Protein AF-A0A251VCL7-F1 (afdb_monomer_lite)

Secondary structure (DSSP, 8-state):
---EEEEEETT-SS-TTEEEEEEEESSGGGPPP-SSS--BTTB-EEEEEEEEEGGGTTTTTEETTEE----------HHHHHHHS-HHHHHHHTEEEHHHHHHHHHIIIIIIT----HHHHHHHHHHHHHTTSSS--SEEEETTEEEESS-HHHHHHHHHHS-------S-S---HHHHHHHHHHHHHHHHHHHHHHHHHHHHHHHHHHHHHHHHHHHHHHHHT--

pLDDT: mean 74.8, std 15.48, range [33.12, 95.81]

Organism: Helianthus annuus (NCBI:txid4232)

InterPro domains:
  IPR002083 MATH/TRAF domain [PF00917] (37-75)
  IPR002083 MATH/TRAF domain [PS50144] (1-73)
  IPR002083 MATH/TRAF domain [cd00121] (5-74)
  IPR008974 TRAF-like [G3DSA:2.60.210.10] (26-77)
  IPR055327 TNF receptor-associated factor homolog 1a/b [PTHR47477] (77-225)

Sequence (226 aa):
MAFRYLLIFPKGCDVSDHLSIFLCVDNHEKLPRDTLHRFWKKEHDWGWKKYMELSRLSDGYADYDTLVIKAQVQVISFCRFWSGIDQKSRDNMSREKSDSILPKVVKHFFIEKEVTSTLMMESLCMGLTALKEPSMPIVRMEEGSFVLVDDLLLLLEREAIEPLTPKDGYSGEFSIENVEKCLTKLGRRTIEIYVLAHILSKTEVAYQETVPYALNLQEEVIQEQD

Radius of gyration: 25.96 Å; chains: 1; bounding box: 62×38×74 Å

Foldseek 3Di:
DKDKDKDWDLLFDPHRFAIWIKIFTPPQPPFDADVHPGRHPVDRIDTDRHPDGNVCCVVPQDDPPDHDDDDDDDDQDLVCVLVVDDPVVQQVLQKDALVVQVVVLCCVQCPVVVDPDPLLVLLLVLLLVVLCDPPDAQWHQDPRMIGGPDGLVVSVVVPVVDDPDPPCDPPDDDDPVVSSVVSNVVNNVSSSVRSNVVSVVSSVVVSVVVSVVVVVVVVVVVVVVD

Structure (mmCIF, N/CA/C/O backbone):
data_AF-A0A251VCL7-F1
#
_entry.id   AF-A0A251VCL7-F1
#
loop_
_atom_site.group_PDB
_atom_site.id
_atom_site.type_symbol
_atom_site.label_atom_id
_atom_site.label_alt_id
_atom_site.label_comp_id
_atom_site.label_asym_id
_atom_site.label_entity_id
_atom_site.label_seq_id
_atom_site.pdbx_PDB_ins_code
_atom_site.Cartn_x
_atom_site.Cartn_y
_atom_site.Cartn_z
_atom_site.occupancy
_atom_site.B_iso_or_equiv
_atom_site.auth_seq_id
_atom_site.auth_comp_id
_atom_site.auth_asym_id
_atom_site.auth_atom_id
_atom_site.pdbx_PDB_model_num
ATOM 1 N N . MET A 1 1 ? -18.929 -1.735 2.094 1.00 33.12 1 MET A N 1
ATOM 2 C CA . MET A 1 1 ? -19.461 -1.492 3.454 1.00 33.12 1 MET A CA 1
ATOM 3 C C . MET A 1 1 ? -19.226 -2.752 4.269 1.00 33.12 1 MET A C 1
ATOM 5 O O . MET A 1 1 ? -19.711 -3.793 3.858 1.00 33.12 1 MET A O 1
ATOM 9 N N . ALA A 1 2 ? -18.443 -2.691 5.346 1.00 43.75 2 ALA A N 1
ATOM 10 C CA . ALA A 1 2 ? -18.330 -3.806 6.287 1.00 43.75 2 ALA A CA 1
ATOM 11 C C . ALA A 1 2 ? -19.337 -3.562 7.416 1.00 43.75 2 ALA A C 1
ATOM 13 O O . ALA A 1 2 ? -19.247 -2.540 8.101 1.00 43.75 2 ALA A O 1
ATOM 14 N N . PHE A 1 3 ? -20.317 -4.450 7.556 1.00 45.41 3 PHE A N 1
ATOM 15 C CA . PHE A 1 3 ? -21.214 -4.469 8.706 1.00 45.41 3 PHE A CA 1
ATOM 16 C C . PHE A 1 3 ? -20.407 -4.868 9.954 1.00 45.41 3 PHE A C 1
ATOM 18 O O . PHE A 1 3 ? -19.516 -5.714 9.876 1.00 45.41 3 PHE A O 1
ATOM 25 N N . ARG A 1 4 ? -20.673 -4.204 11.084 1.00 66.44 4 ARG A N 1
ATOM 26 C CA . ARG A 1 4 ? -19.968 -4.384 12.364 1.00 66.44 4 ARG A CA 1
ATOM 27 C C . ARG A 1 4 ? -21.019 -4.650 13.426 1.00 66.44 4 ARG A C 1
ATOM 29 O O . ARG A 1 4 ? -21.818 -3.761 13.707 1.00 66.44 4 ARG A O 1
ATOM 36 N N . TYR A 1 5 ? -21.067 -5.860 13.958 1.00 67.00 5 TYR A N 1
ATOM 37 C CA . TYR A 1 5 ? -22.004 -6.214 15.020 1.00 67.00 5 TYR A CA 1
ATOM 38 C C . TYR A 1 5 ? -21.257 -6.340 16.347 1.00 67.00 5 TYR A C 1
ATOM 40 O O . TYR A 1 5 ? -20.064 -6.653 16.391 1.00 67.00 5 TYR A O 1
ATOM 48 N N . LEU A 1 6 ? -21.973 -6.057 17.431 1.00 71.25 6 LEU A N 1
ATOM 49 C CA . LEU A 1 6 ? -21.487 -6.212 18.794 1.00 71.25 6 LEU A CA 1
ATOM 50 C C . LEU A 1 6 ? -21.979 -7.562 19.324 1.00 71.25 6 LEU A C 1
ATOM 52 O O . LEU A 1 6 ? -23.176 -7.842 19.275 1.00 71.25 6 LEU A O 1
ATOM 56 N N . LEU A 1 7 ? -21.072 -8.390 19.832 1.00 78.62 7 LEU A N 1
ATOM 57 C CA . LEU A 1 7 ? -21.420 -9.576 20.604 1.00 78.62 7 LEU A CA 1
ATOM 58 C C . LEU A 1 7 ? -21.415 -9.219 22.085 1.00 78.62 7 LEU A C 1
ATOM 60 O O . LEU A 1 7 ? -20.445 -8.659 22.594 1.00 78.62 7 LEU A O 1
ATOM 64 N N . ILE A 1 8 ? -22.498 -9.568 22.773 1.00 80.19 8 ILE A N 1
ATOM 65 C CA . ILE A 1 8 ? -22.655 -9.362 24.209 1.00 80.19 8 ILE A CA 1
ATOM 66 C C . ILE A 1 8 ? -22.918 -10.723 24.848 1.00 80.19 8 ILE A C 1
ATOM 68 O O . ILE A 1 8 ? -23.838 -11.433 24.443 1.00 80.19 8 ILE A O 1
ATOM 72 N N . PHE A 1 9 ? -22.132 -11.064 25.868 1.00 81.50 9 PHE A N 1
ATOM 73 C CA . PHE A 1 9 ? -22.296 -12.269 26.677 1.00 81.50 9 PHE A CA 1
ATOM 74 C C . PHE A 1 9 ? -22.676 -11.860 28.106 1.00 81.50 9 PHE A C 1
ATOM 76 O O . PHE A 1 9 ? -21.798 -11.491 28.891 1.00 81.50 9 PHE A O 1
ATOM 83 N N . PRO A 1 10 ? -23.972 -11.922 28.473 1.00 76.44 10 PRO A N 1
ATOM 84 C CA . PRO A 1 10 ? -24.476 -11.433 29.761 1.00 76.44 10 PRO A CA 1
ATOM 85 C C . PRO A 1 10 ? -23.986 -12.203 30.989 1.00 76.44 10 PRO A C 1
ATOM 87 O O . PRO A 1 10 ? -24.192 -11.754 32.105 1.00 76.44 10 PRO A O 1
ATOM 90 N N . LYS A 1 11 ? -23.388 -13.381 30.803 1.00 80.62 11 LYS A N 1
ATOM 91 C CA . LYS A 1 11 ? -22.756 -14.182 31.864 1.00 80.62 11 LYS A CA 1
ATOM 92 C C . LYS A 1 11 ? -21.309 -14.518 31.510 1.00 80.62 11 LYS A C 1
ATOM 94 O O . LYS A 1 11 ? -20.802 -15.552 31.913 1.00 80.62 11 LYS A O 1
ATOM 99 N N . GLY A 1 12 ? -20.696 -13.682 30.684 1.00 74.88 12 GLY A N 1
ATOM 100 C CA . GLY A 1 12 ? -19.301 -13.782 30.297 1.00 74.88 12 GLY A CA 1
ATOM 101 C C . GLY A 1 12 ? -18.969 -14.975 29.400 1.00 74.88 12 GLY A C 1
ATOM 102 O O . GLY A 1 12 ? -19.786 -15.868 29.185 1.00 74.88 12 GLY A O 1
ATOM 103 N N . CYS A 1 13 ? -17.756 -14.968 28.841 1.00 72.44 13 CYS A N 1
ATOM 104 C CA . CYS A 1 13 ? -17.222 -16.103 28.071 1.00 72.44 13 CYS A CA 1
ATOM 105 C C . CYS A 1 13 ? -16.435 -17.098 28.937 1.00 72.44 13 CYS A C 1
ATOM 107 O O . CYS A 1 13 ? -16.570 -18.302 28.749 1.00 72.44 13 CYS A O 1
ATOM 109 N N . ASP A 1 14 ? -15.637 -16.597 29.889 1.00 73.69 14 ASP A N 1
ATOM 110 C CA . ASP A 1 14 ? -14.743 -17.419 30.726 1.00 73.69 14 ASP A CA 1
ATOM 111 C C . ASP A 1 14 ? -15.118 -17.395 32.219 1.00 73.69 14 ASP A C 1
ATOM 113 O O . ASP A 1 14 ? -14.717 -18.276 32.977 1.00 73.69 14 ASP A O 1
ATOM 117 N N . VAL A 1 15 ? -15.856 -16.371 32.663 1.00 72.06 15 VAL A N 1
ATOM 118 C CA . VAL A 1 15 ? -16.221 -16.159 34.072 1.00 72.06 15 VAL A CA 1
ATOM 119 C C . VAL A 1 15 ? -17.685 -15.729 34.140 1.00 72.06 15 VAL A C 1
ATOM 121 O O . VAL A 1 15 ? -18.076 -14.794 33.445 1.00 72.06 15 VAL A O 1
ATOM 124 N N . SER A 1 16 ? -18.492 -16.431 34.943 1.00 80.00 16 SER A N 1
ATOM 125 C CA . SER A 1 16 ? -19.963 -16.344 34.905 1.00 80.00 16 SER A CA 1
ATOM 126 C C . SER A 1 16 ? -20.568 -15.064 35.492 1.00 80.00 16 SER A C 1
ATOM 128 O O . SER A 1 16 ? -21.773 -14.840 35.393 1.00 80.00 16 SER A O 1
ATOM 130 N N . ASP A 1 17 ? -19.748 -14.271 36.172 1.00 83.00 17 ASP A N 1
ATOM 131 C CA . ASP A 1 17 ? -20.105 -13.105 36.984 1.00 83.00 17 ASP A CA 1
ATOM 132 C C . ASP A 1 17 ? -19.812 -11.764 36.293 1.00 83.00 17 ASP A C 1
ATOM 134 O O . ASP A 1 17 ? -20.059 -10.703 36.869 1.00 83.00 17 ASP A O 1
ATOM 138 N N . HIS A 1 18 ? -19.316 -11.802 35.055 1.00 81.44 18 HIS A N 1
ATOM 139 C CA . HIS A 1 18 ? -19.003 -10.617 34.264 1.00 81.44 18 HIS A CA 1
ATOM 140 C C . HIS A 1 18 ? -19.845 -10.547 32.993 1.00 81.44 18 HIS A C 1
ATOM 142 O O . HIS A 1 18 ? -20.144 -11.554 32.361 1.00 81.44 18 HIS A O 1
ATOM 148 N N . LEU A 1 19 ? -20.158 -9.330 32.568 1.00 80.88 19 LEU A N 1
ATOM 149 C CA . LEU A 1 19 ? -20.561 -9.023 31.206 1.00 80.88 19 LEU A CA 1
ATOM 150 C C . LEU A 1 19 ? -19.306 -9.038 30.316 1.00 80.88 19 LEU A C 1
ATOM 152 O O . LEU A 1 19 ? -18.324 -8.355 30.626 1.00 80.88 19 LEU A O 1
ATOM 156 N N . SER A 1 20 ? -19.326 -9.789 29.212 1.00 79.88 20 SER A N 1
ATOM 157 C CA . SER A 1 20 ? -18.306 -9.671 28.157 1.00 79.88 20 SER A CA 1
ATOM 158 C C . SER A 1 20 ? -18.889 -8.997 26.921 1.00 79.88 20 SER A C 1
ATOM 160 O O . SER A 1 20 ? -20.034 -9.262 26.549 1.00 79.88 20 SER A O 1
ATOM 162 N N . ILE A 1 21 ? -18.091 -8.154 26.266 1.00 80.12 21 ILE A N 1
ATOM 163 C CA . ILE A 1 21 ? -18.488 -7.425 25.056 1.00 80.12 21 ILE A CA 1
ATOM 164 C C . ILE A 1 21 ? -17.362 -7.517 24.033 1.00 80.12 21 ILE A C 1
ATOM 166 O O . ILE A 1 21 ? -16.215 -7.214 24.365 1.00 80.12 21 ILE A O 1
ATOM 170 N N . PHE A 1 22 ? -17.699 -7.886 22.797 1.00 76.25 22 PHE A N 1
ATOM 171 C CA . PHE A 1 22 ? -16.763 -7.978 21.679 1.00 76.25 22 PHE A CA 1
ATOM 172 C C . PHE A 1 22 ? -17.300 -7.266 20.442 1.00 76.25 22 PHE A C 1
ATOM 174 O O . PHE A 1 22 ? -18.452 -7.431 20.047 1.00 76.25 22 PHE A O 1
ATOM 181 N N . LEU A 1 23 ? -16.435 -6.499 19.796 1.00 74.19 23 LEU A N 1
ATOM 182 C CA . LEU A 1 23 ? -16.628 -5.988 18.454 1.00 74.19 23 LEU A CA 1
ATOM 183 C C . LEU A 1 23 ? -16.185 -7.059 17.453 1.00 74.19 23 LEU A C 1
ATOM 185 O O . LEU A 1 23 ? -15.040 -7.504 17.494 1.00 74.19 23 LEU A O 1
ATOM 189 N N . CYS A 1 24 ? -17.076 -7.449 16.545 1.00 66.56 24 CYS A N 1
ATOM 190 C CA . CYS A 1 24 ? -16.780 -8.420 15.494 1.00 66.56 24 CYS A CA 1
ATOM 191 C C . CYS A 1 24 ? -16.852 -7.777 14.112 1.00 66.56 24 CYS A C 1
ATOM 193 O O . CYS A 1 24 ? -17.691 -6.904 13.855 1.00 66.56 24 CYS A O 1
ATOM 195 N N . VAL A 1 25 ? -15.991 -8.246 13.208 1.00 65.44 25 VAL A N 1
ATOM 196 C CA . VAL A 1 25 ? -16.011 -7.824 11.806 1.00 65.44 25 VAL A CA 1
ATOM 197 C C . VAL A 1 25 ? -16.421 -8.987 10.913 1.00 65.44 25 VAL A C 1
ATOM 199 O O . VAL A 1 25 ? -15.832 -10.066 10.951 1.00 65.44 25 VAL A O 1
ATOM 202 N N . ASP A 1 26 ? -17.437 -8.745 10.089 1.00 57.12 26 ASP A N 1
ATOM 203 C CA . ASP A 1 26 ? -17.932 -9.717 9.121 1.00 57.12 26 ASP A CA 1
ATOM 204 C C . ASP A 1 26 ? -16.990 -9.832 7.899 1.00 57.12 26 ASP A C 1
ATOM 206 O O . ASP A 1 26 ? -16.287 -8.877 7.558 1.00 57.12 26 ASP A O 1
ATOM 210 N N . ASN A 1 27 ? -16.964 -10.983 7.215 1.00 59.16 27 ASN A N 1
ATOM 211 C CA . ASN A 1 27 ? -16.038 -11.278 6.099 1.00 59.16 27 ASN A CA 1
ATOM 212 C C . ASN A 1 27 ? -14.536 -11.081 6.427 1.00 59.16 27 ASN A C 1
ATOM 214 O O . ASN A 1 27 ? -13.769 -10.519 5.637 1.00 59.16 27 ASN A O 1
ATOM 218 N N . HIS A 1 28 ? -14.092 -11.596 7.577 1.00 54.41 28 HIS A N 1
ATOM 219 C CA . HIS A 1 28 ? -12.718 -11.487 8.096 1.00 54.41 28 HIS A CA 1
ATOM 220 C C . HIS A 1 28 ? -11.601 -12.034 7.177 1.00 54.41 28 HIS A C 1
ATOM 222 O O . HIS A 1 28 ? -10.420 -11.799 7.434 1.00 54.41 28 HIS A O 1
ATOM 228 N N . GLU A 1 29 ? -11.937 -12.744 6.096 1.00 55.91 29 GLU A N 1
ATOM 229 C CA . GLU A 1 29 ? -10.969 -13.240 5.107 1.00 55.91 29 GLU A CA 1
ATOM 230 C C . GLU A 1 29 ? -10.338 -12.131 4.244 1.00 55.91 29 GLU A C 1
ATOM 232 O O . GLU A 1 29 ? -9.309 -12.370 3.615 1.00 55.91 29 GLU A O 1
ATOM 237 N N . LYS A 1 30 ? -10.925 -10.924 4.204 1.00 48.88 30 LYS A N 1
ATOM 238 C CA . LYS A 1 30 ? -10.535 -9.845 3.270 1.00 48.88 30 LYS A CA 1
ATOM 239 C C . LYS A 1 30 ? -10.031 -8.563 3.940 1.00 48.88 30 LYS A C 1
ATOM 241 O O . LYS A 1 30 ? -9.951 -7.524 3.288 1.00 48.88 30 LYS A O 1
ATOM 246 N N . LEU A 1 31 ? -9.722 -8.602 5.233 1.00 46.81 31 LEU A N 1
ATOM 247 C CA . LEU A 1 31 ? -9.379 -7.402 5.995 1.00 46.81 31 LEU A CA 1
ATOM 248 C C . LEU A 1 31 ? -7.859 -7.181 6.055 1.00 46.81 31 LEU A C 1
ATOM 250 O O . LEU A 1 31 ? -7.125 -8.075 6.487 1.00 46.81 31 LEU A O 1
ATOM 254 N N . PRO A 1 32 ? -7.366 -6.002 5.634 1.00 52.28 32 PRO A N 1
ATOM 255 C CA . PRO A 1 32 ? -6.013 -5.568 5.914 1.00 52.28 32 PRO A CA 1
ATOM 256 C C . PRO A 1 32 ? -5.935 -4.888 7.286 1.00 52.28 32 PRO A C 1
ATOM 258 O O . PRO A 1 32 ? -6.926 -4.605 7.955 1.00 52.28 32 PRO A O 1
ATOM 261 N N . ARG A 1 33 ? -4.699 -4.677 7.702 1.00 39.47 33 ARG A N 1
ATOM 262 C CA . ARG A 1 33 ? -4.271 -4.405 9.063 1.00 39.47 33 ARG A CA 1
ATOM 263 C C . ARG A 1 33 ? -4.519 -2.940 9.463 1.00 39.47 33 ARG A C 1
ATOM 265 O O . ARG A 1 33 ? -4.112 -2.059 8.714 1.00 39.47 33 ARG A O 1
ATOM 272 N N . ASP A 1 34 ? -5.052 -2.749 10.682 1.00 43.31 34 ASP A N 1
ATOM 273 C CA . ASP A 1 34 ? -4.703 -1.683 11.645 1.00 43.31 34 ASP A CA 1
ATOM 274 C C . ASP A 1 34 ? -5.458 -0.295 11.530 1.00 43.31 34 ASP A C 1
ATOM 276 O O . ASP A 1 34 ? -5.419 0.289 10.453 1.00 43.31 34 ASP A O 1
ATOM 280 N N . THR A 1 35 ? -6.320 0.233 12.463 1.00 42.44 35 THR A N 1
ATOM 281 C CA . THR A 1 35 ? -6.120 0.827 13.837 1.00 42.44 35 THR A CA 1
ATOM 282 C C . THR A 1 35 ? -6.980 0.397 15.039 1.00 42.44 35 THR A C 1
ATOM 284 O O . THR A 1 35 ? -8.136 0.756 15.166 1.00 42.44 35 THR A O 1
ATOM 287 N N . LEU A 1 36 ? -6.414 -0.297 16.014 1.00 55.03 36 LEU A N 1
ATOM 288 C CA . LEU A 1 36 ? -5.351 -1.211 15.677 1.00 55.03 36 LEU A CA 1
ATOM 289 C C . LEU A 1 36 ? -5.550 -2.610 16.235 1.00 55.03 36 LEU A C 1
ATOM 291 O O . LEU A 1 36 ? -4.612 -3.395 16.235 1.00 55.03 36 LEU A O 1
ATOM 295 N N . HIS A 1 37 ? -6.793 -2.985 16.584 1.00 51.69 37 HIS A N 1
ATOM 296 C CA . HIS A 1 37 ? -7.123 -4.393 16.402 1.00 51.69 37 HIS A CA 1
ATOM 297 C C . HIS A 1 37 ? -7.258 -4.652 14.913 1.00 51.69 37 HIS A C 1
ATOM 299 O O . HIS A 1 37 ? -8.248 -4.325 14.254 1.00 51.69 37 HIS A O 1
ATOM 305 N N . ARG A 1 38 ? -6.199 -5.219 14.373 1.00 54.88 38 ARG A N 1
ATOM 306 C CA . ARG A 1 38 ? -6.171 -5.758 13.034 1.00 54.88 38 ARG A CA 1
ATOM 307 C C . ARG A 1 38 ? -6.944 -7.053 13.035 1.00 54.88 38 ARG A C 1
ATOM 309 O O . ARG A 1 38 ? -6.471 -8.133 13.380 1.00 54.88 38 ARG A O 1
ATOM 316 N N . PHE A 1 39 ? -8.173 -6.902 12.592 1.00 60.25 39 PHE A N 1
ATOM 317 C CA . PHE A 1 39 ? -8.994 -8.033 12.262 1.00 60.25 39 PHE A CA 1
ATOM 318 C C . PHE A 1 39 ? -8.342 -8.791 11.103 1.00 60.25 39 PHE A C 1
ATOM 320 O O . PHE A 1 39 ? -8.077 -8.241 10.036 1.00 60.25 39 PHE A O 1
ATOM 327 N N . TRP A 1 40 ? -8.047 -10.061 11.337 1.00 54.94 40 TRP A N 1
ATOM 328 C CA . TRP A 1 40 ? -7.553 -11.011 10.341 1.00 54.94 40 TRP A CA 1
ATOM 329 C C . TRP A 1 40 ? -8.108 -12.393 10.674 1.00 54.94 40 TRP A C 1
ATOM 331 O O . TRP A 1 40 ? -8.753 -12.578 11.704 1.00 54.94 40 TRP A O 1
ATOM 341 N N . LYS A 1 41 ? -7.815 -13.399 9.846 1.00 57.09 41 LYS A N 1
ATOM 342 C CA . LYS A 1 41 ? -8.401 -14.739 10.002 1.00 57.09 41 LYS A CA 1
ATOM 343 C C . LYS A 1 41 ? -8.277 -15.346 11.409 1.00 57.09 41 LYS A C 1
ATOM 345 O O . LYS A 1 41 ? -9.165 -16.083 11.818 1.00 57.09 41 LYS A O 1
ATOM 350 N N . LYS A 1 42 ? -7.192 -15.073 12.142 1.00 63.78 42 LYS A N 1
ATOM 351 C CA . LYS A 1 42 ? -6.963 -15.661 13.475 1.00 63.78 42 LYS A CA 1
ATOM 352 C C . LYS A 1 42 ? -7.560 -14.861 14.634 1.00 63.78 42 LYS A C 1
ATOM 354 O O . LYS A 1 42 ? -7.818 -15.448 15.673 1.00 63.78 42 LYS A O 1
ATOM 359 N N . GLU A 1 43 ? -7.782 -13.565 14.459 1.00 63.69 43 GLU A N 1
ATOM 360 C CA . GLU A 1 43 ? -8.259 -12.652 15.504 1.00 63.69 43 GLU A CA 1
ATOM 361 C C . GLU A 1 43 ? -9.314 -11.744 14.865 1.00 63.69 43 GLU A C 1
ATOM 363 O O . GLU A 1 43 ? -9.006 -10.680 14.329 1.00 63.69 43 GLU A O 1
ATOM 368 N N . HIS A 1 44 ? -10.548 -12.243 14.811 1.00 65.81 44 HIS A N 1
ATOM 369 C CA . HIS A 1 44 ? -11.675 -11.658 14.071 1.00 65.81 44 HIS A CA 1
ATOM 370 C C . HIS A 1 44 ? -12.677 -10.932 14.987 1.00 65.81 44 HIS A C 1
ATOM 372 O O . HIS A 1 44 ? -13.640 -10.323 14.513 1.00 65.81 44 HIS A O 1
ATOM 378 N N . ASP A 1 45 ? -12.406 -10.955 16.285 1.00 71.94 45 ASP A N 1
ATOM 379 C CA . ASP A 1 45 ? -13.110 -10.282 17.356 1.00 71.94 45 ASP A CA 1
ATOM 380 C C . ASP A 1 45 ? -12.112 -9.506 18.230 1.00 71.94 45 ASP A C 1
ATOM 382 O O . ASP A 1 45 ? -10.930 -9.838 18.327 1.00 71.94 45 ASP A O 1
ATOM 386 N N . TRP A 1 46 ? -12.587 -8.431 18.849 1.00 79.12 46 TRP A N 1
ATOM 387 C CA . TRP A 1 46 ? -11.819 -7.660 19.819 1.00 79.12 46 TRP A CA 1
ATOM 388 C C . TRP A 1 46 ? -12.743 -7.132 20.895 1.00 79.12 46 TRP A C 1
ATOM 390 O O . TRP A 1 46 ? -13.804 -6.590 20.591 1.00 79.12 46 TRP A O 1
ATOM 400 N N . GLY A 1 47 ? -12.362 -7.268 22.157 1.00 77.62 47 GLY A N 1
ATOM 401 C CA . GLY A 1 47 ? -13.227 -6.840 23.240 1.00 77.62 47 GLY A CA 1
ATOM 402 C C . GLY A 1 47 ? -12.716 -7.194 24.619 1.00 77.62 47 GLY A C 1
ATOM 403 O O . GLY A 1 47 ? -11.579 -7.629 24.801 1.00 77.62 47 GLY A O 1
ATOM 404 N N . TRP A 1 48 ? -13.591 -7.021 25.601 1.00 74.81 48 TRP A N 1
ATOM 405 C CA . TRP A 1 48 ? -13.278 -7.241 27.003 1.00 74.81 48 TRP A CA 1
ATOM 406 C C . TRP A 1 48 ? -14.038 -8.451 27.525 1.00 74.81 48 TRP A C 1
ATOM 408 O O . TRP A 1 48 ? -15.266 -8.458 27.615 1.00 74.81 48 TRP A O 1
ATOM 418 N N . LYS A 1 49 ? -13.278 -9.466 27.946 1.00 76.50 49 LYS A N 1
ATOM 419 C CA . LYS A 1 49 ? -13.805 -10.640 28.658 1.00 76.50 49 LYS A CA 1
ATOM 420 C C . LYS A 1 49 ? -14.410 -10.267 30.014 1.00 76.50 49 LYS A C 1
ATOM 422 O O . LYS A 1 49 ? -15.381 -10.878 30.440 1.00 76.50 49 LYS A O 1
ATOM 427 N N . LYS A 1 50 ? -13.851 -9.252 30.672 1.00 75.88 50 LYS A N 1
ATOM 428 C CA . LYS A 1 50 ? -14.319 -8.709 31.951 1.00 75.88 50 LYS A CA 1
ATOM 429 C C . LYS A 1 50 ? -14.644 -7.232 31.778 1.00 75.88 50 LYS A C 1
ATOM 431 O O . LYS A 1 50 ? -13.917 -6.384 32.279 1.00 75.88 50 LYS A O 1
ATOM 436 N N . TYR A 1 51 ? -15.669 -6.932 30.982 1.00 76.25 51 TYR A N 1
ATOM 437 C CA . TYR A 1 51 ? -16.052 -5.544 30.729 1.00 76.25 51 TYR A CA 1
ATOM 438 C C . TYR A 1 51 ? -16.624 -4.896 31.995 1.00 76.25 51 TYR A C 1
ATOM 440 O O . TYR A 1 51 ? -16.203 -3.812 32.385 1.00 76.25 51 TYR A O 1
ATOM 448 N N . MET A 1 52 ? -17.558 -5.584 32.658 1.00 77.00 52 MET A N 1
ATOM 449 C CA . MET A 1 52 ? -18.211 -5.098 33.874 1.00 77.00 52 MET A CA 1
ATOM 450 C C . MET A 1 52 ? -18.702 -6.274 34.722 1.00 77.00 52 MET A C 1
ATOM 452 O O . MET A 1 52 ? -19.203 -7.256 34.179 1.00 77.00 52 MET A O 1
ATOM 456 N N . GLU A 1 53 ? -18.577 -6.182 36.044 1.00 80.81 53 GLU A N 1
ATOM 457 C CA . GLU A 1 53 ? -19.198 -7.134 36.975 1.00 80.81 53 GLU A CA 1
ATOM 458 C C . GLU A 1 53 ? -20.723 -6.986 36.969 1.00 80.81 53 GLU A C 1
ATOM 460 O O . GLU A 1 53 ? -21.248 -5.872 37.000 1.00 80.81 53 GLU A O 1
ATOM 465 N N . LEU A 1 54 ? -21.452 -8.102 36.992 1.00 82.94 54 LEU A N 1
ATOM 466 C CA . LEU A 1 54 ? -22.919 -8.074 36.925 1.00 82.94 54 LEU A CA 1
ATOM 467 C C . LEU A 1 54 ? -23.569 -7.383 38.129 1.00 82.94 54 LEU A C 1
ATOM 469 O O . LEU A 1 54 ? -24.627 -6.777 37.983 1.00 82.94 54 LEU A O 1
ATOM 473 N N . SER A 1 55 ? -22.925 -7.425 39.297 1.00 84.38 55 SER A N 1
ATOM 474 C CA . SER A 1 55 ? -23.364 -6.723 40.513 1.00 84.38 55 SER A CA 1
ATOM 475 C C . SER A 1 55 ? -23.441 -5.205 40.330 1.00 84.38 55 SER A C 1
ATOM 477 O O . SER A 1 55 ? -24.243 -4.548 40.989 1.00 84.38 55 SER A O 1
ATOM 479 N N . ARG A 1 56 ? -22.630 -4.645 39.425 1.00 81.75 56 ARG A N 1
ATOM 480 C CA . ARG A 1 56 ? -22.571 -3.204 39.170 1.00 81.75 56 ARG A CA 1
ATOM 481 C C . ARG A 1 56 ? -23.657 -2.725 38.218 1.00 81.75 56 ARG A C 1
ATOM 483 O O . ARG A 1 56 ? -23.898 -1.531 38.165 1.00 81.75 56 ARG A O 1
ATOM 490 N N . LEU A 1 57 ? -24.356 -3.613 37.509 1.00 79.38 57 LEU A N 1
ATOM 491 C CA . LEU A 1 57 ? -25.391 -3.201 36.552 1.00 79.38 57 LEU A CA 1
ATOM 492 C C . LEU A 1 57 ? -26.536 -2.418 37.209 1.00 79.38 57 LEU A C 1
ATOM 494 O O . LEU A 1 57 ? -27.055 -1.478 36.612 1.00 79.38 57 LEU A O 1
ATOM 498 N N . SER A 1 58 ? -26.895 -2.761 38.449 1.00 76.06 58 SER A N 1
ATOM 499 C CA . SER A 1 58 ? -27.925 -2.051 39.219 1.00 76.06 58 SER A CA 1
ATOM 500 C C . SER A 1 58 ? -27.470 -0.694 39.774 1.00 76.06 58 SER A C 1
ATOM 502 O O . SER A 1 58 ? -28.290 0.030 40.330 1.00 76.06 58 SER A O 1
ATOM 504 N N . ASP A 1 59 ? -26.192 -0.335 39.630 1.00 81.56 59 ASP A N 1
ATOM 505 C CA . ASP A 1 59 ? -25.604 0.918 40.125 1.00 81.56 59 ASP A CA 1
ATOM 506 C C . ASP A 1 59 ? -25.754 2.055 39.096 1.00 81.56 59 ASP A C 1
ATOM 508 O O . ASP A 1 59 ? -24.789 2.678 38.666 1.00 81.56 59 ASP A O 1
ATOM 512 N N . GLY A 1 60 ? -26.982 2.260 38.609 1.00 76.00 60 GLY A N 1
ATOM 513 C CA . GLY A 1 60 ? -27.312 3.328 37.656 1.00 76.00 60 GLY A CA 1
ATOM 514 C C . GLY A 1 60 ? -26.885 3.091 36.200 1.00 76.00 60 GLY A C 1
ATOM 515 O O . GLY A 1 60 ? -27.091 3.970 35.367 1.00 76.00 60 GLY A O 1
ATOM 516 N N . TYR A 1 61 ? -26.327 1.922 35.867 1.00 74.56 61 TYR A N 1
ATOM 517 C CA . TYR A 1 61 ? -25.947 1.566 34.490 1.00 74.56 61 TYR A CA 1
ATOM 518 C C . TYR A 1 61 ? -27.101 0.970 33.669 1.00 74.56 61 TYR A C 1
ATOM 520 O O . TYR A 1 61 ? -27.055 1.000 32.439 1.00 74.56 61 TYR A O 1
ATOM 528 N N . ALA A 1 62 ? -28.125 0.427 34.331 1.00 82.06 62 ALA A N 1
ATOM 529 C CA . ALA A 1 62 ? -29.346 -0.068 33.705 1.00 82.06 62 ALA A CA 1
ATOM 530 C C . ALA A 1 62 ? -30.539 0.831 34.058 1.00 82.06 62 ALA A C 1
ATOM 532 O O . ALA A 1 62 ? -30.730 1.190 35.221 1.00 82.06 62 ALA A O 1
ATOM 533 N N . ASP A 1 63 ? -31.357 1.152 33.057 1.00 82.06 63 ASP A N 1
ATOM 534 C CA . ASP A 1 63 ? -32.672 1.762 33.252 1.00 82.06 63 ASP A CA 1
ATOM 535 C C . ASP A 1 63 ? -33.721 0.643 33.210 1.00 82.06 63 ASP A C 1
ATOM 537 O O . ASP A 1 63 ? -33.969 0.046 32.161 1.00 82.06 63 ASP A O 1
ATOM 541 N N . TYR A 1 64 ? -34.270 0.297 34.378 1.00 80.38 64 TYR A N 1
ATOM 542 C CA . TYR A 1 64 ? -35.107 -0.889 34.601 1.00 80.38 64 TYR A CA 1
ATOM 543 C C . TYR A 1 64 ? -34.438 -2.202 34.152 1.00 80.38 64 TYR A C 1
ATOM 545 O O . TYR A 1 64 ? -33.609 -2.756 34.873 1.00 80.38 64 TYR A O 1
ATOM 553 N N . ASP A 1 65 ? -34.817 -2.724 32.989 1.00 82.00 65 ASP A N 1
ATOM 554 C CA . ASP A 1 65 ? -34.318 -3.964 32.387 1.00 82.00 65 ASP A CA 1
ATOM 555 C C . ASP A 1 65 ? -33.424 -3.711 31.162 1.00 82.00 65 ASP A C 1
ATOM 557 O O . ASP A 1 65 ? -32.964 -4.653 30.511 1.00 82.00 65 ASP A O 1
ATOM 561 N N . THR A 1 66 ? -33.164 -2.440 30.848 1.00 77.88 66 THR A N 1
ATOM 562 C CA . THR A 1 66 ? -32.493 -2.026 29.623 1.00 77.88 66 THR A CA 1
ATOM 563 C C . THR A 1 66 ? -31.103 -1.474 29.928 1.00 77.88 66 THR A C 1
ATOM 565 O O . THR A 1 66 ? -30.933 -0.433 30.560 1.00 77.88 66 THR A O 1
ATOM 568 N N . LEU A 1 67 ? -30.082 -2.171 29.426 1.00 81.69 67 LEU A N 1
ATOM 569 C CA . LEU A 1 67 ? -28.700 -1.699 29.385 1.00 81.69 67 LEU A CA 1
ATOM 570 C C . LEU A 1 67 ? -28.401 -1.158 27.983 1.00 81.69 67 LEU A C 1
ATOM 572 O O . LEU A 1 67 ? -28.482 -1.896 26.999 1.00 81.69 67 LEU A O 1
ATOM 576 N N . VAL A 1 68 ? -28.015 0.114 27.886 1.00 76.31 68 VAL A N 1
ATOM 577 C CA . VAL A 1 68 ? -27.639 0.730 26.607 1.00 76.31 68 VAL A CA 1
ATOM 578 C C . VAL A 1 68 ? -26.122 0.734 26.466 1.00 76.31 68 VAL A C 1
ATOM 580 O O . VAL A 1 68 ? -25.425 1.488 27.136 1.00 76.31 68 VAL A O 1
ATOM 583 N N . ILE A 1 69 ? -25.610 -0.075 25.540 1.00 73.81 69 ILE A N 1
ATOM 584 C CA . ILE A 1 69 ? -24.193 -0.072 25.167 1.00 73.81 69 ILE A CA 1
ATOM 585 C C . ILE A 1 69 ? -24.040 0.683 23.850 1.00 73.81 69 ILE A C 1
ATOM 587 O O . ILE A 1 69 ? -24.619 0.303 22.830 1.00 73.81 69 ILE A O 1
ATOM 591 N N . LYS A 1 70 ? -23.239 1.749 23.864 1.00 64.69 70 LYS A N 1
ATOM 592 C CA . LYS A 1 70 ? -22.866 2.506 22.665 1.00 64.69 70 LYS A CA 1
ATOM 593 C C . LYS A 1 70 ? -21.428 2.170 22.291 1.00 64.69 70 LYS A C 1
ATOM 595 O O . LYS A 1 70 ? -20.549 2.166 23.144 1.00 64.69 70 LYS A O 1
ATOM 600 N N . ALA A 1 71 ? -21.193 1.914 21.009 1.00 64.44 71 ALA A N 1
ATOM 601 C CA . ALA A 1 71 ? -19.858 1.725 20.463 1.00 64.44 71 ALA A CA 1
ATOM 602 C C . ALA A 1 71 ? -19.675 2.654 19.263 1.00 64.44 71 ALA A C 1
ATOM 604 O O . ALA A 1 71 ? -20.397 2.548 18.270 1.00 64.44 71 ALA A O 1
ATOM 605 N N . GLN A 1 72 ? -18.701 3.556 19.348 1.00 55.09 72 GLN A N 1
ATOM 606 C CA . GLN A 1 72 ? -18.258 4.345 18.208 1.00 55.09 72 GLN A CA 1
ATOM 607 C C . GLN A 1 72 ? -17.028 3.674 17.612 1.00 55.09 72 GLN A C 1
ATOM 609 O O . GLN A 1 72 ? -16.012 3.511 18.279 1.00 55.09 72 GLN A O 1
ATOM 614 N N . VAL A 1 73 ? -17.122 3.264 16.348 1.00 64.00 73 VAL A N 1
ATOM 615 C CA . VAL A 1 73 ? -16.037 2.542 15.682 1.00 64.00 73 VAL A CA 1
ATOM 616 C C . VAL A 1 73 ? -15.637 3.290 14.421 1.00 64.00 73 VAL A C 1
ATOM 618 O O . VAL A 1 73 ? -16.422 3.405 13.474 1.00 64.00 73 VAL A O 1
ATOM 621 N N . GLN A 1 74 ? -14.385 3.725 14.348 1.00 59.53 74 GLN A N 1
ATOM 622 C CA . GLN A 1 74 ? -13.791 4.237 13.119 1.00 59.53 74 GLN A CA 1
ATOM 623 C C . GLN A 1 74 ? -13.021 3.097 12.442 1.00 59.53 74 GLN A C 1
ATOM 625 O O . GLN A 1 74 ? -12.177 2.468 13.062 1.00 59.53 74 GLN A O 1
ATOM 630 N N . VAL A 1 75 ? -13.341 2.780 11.179 1.00 61.12 75 VAL A N 1
ATOM 631 C CA . VAL A 1 75 ? -12.466 1.901 10.379 1.00 61.12 75 VAL A CA 1
ATOM 632 C C . VAL A 1 75 ? -11.614 2.802 9.528 1.00 61.12 75 VAL A C 1
ATOM 634 O O . VAL A 1 75 ? -12.124 3.518 8.660 1.00 61.12 75 VAL A O 1
ATOM 637 N N . ILE A 1 76 ? -10.326 2.734 9.807 1.00 61.31 76 ILE A N 1
ATOM 638 C CA . ILE A 1 76 ? -9.281 3.301 8.987 1.00 61.31 76 ILE A CA 1
ATOM 639 C C . ILE A 1 76 ? -8.851 2.158 8.069 1.00 61.31 76 ILE A C 1
ATOM 641 O O . ILE A 1 76 ? -8.568 1.050 8.515 1.00 61.31 76 ILE A O 1
ATOM 645 N N . SER A 1 77 ? -8.964 2.382 6.768 1.00 74.25 77 SER A N 1
ATOM 646 C CA . SER A 1 77 ? -8.486 1.444 5.762 1.00 74.25 77 SER A CA 1
ATOM 647 C C . SER A 1 77 ? -7.692 2.222 4.739 1.00 74.25 77 SER A C 1
ATOM 649 O O . SER A 1 77 ? -8.007 3.385 4.478 1.00 74.25 77 SER A O 1
ATOM 651 N N . PHE A 1 78 ? -6.710 1.571 4.121 1.00 76.50 78 PHE A N 1
ATOM 652 C CA . PHE A 1 78 ? -5.917 2.192 3.066 1.00 76.50 78 PHE A CA 1
ATOM 653 C C . PHE A 1 78 ? -6.801 2.804 1.968 1.00 76.50 78 PHE A C 1
ATOM 655 O O . PHE A 1 78 ? -6.600 3.951 1.587 1.00 76.50 78 PHE A O 1
ATOM 662 N N . CYS A 1 79 ? -7.859 2.103 1.537 1.00 78.38 79 CYS A N 1
ATOM 663 C CA . CYS A 1 79 ? -8.808 2.633 0.554 1.00 78.38 79 CYS A CA 1
ATOM 664 C C . CYS A 1 79 ? -9.511 3.911 1.039 1.00 78.38 79 CYS A C 1
ATOM 666 O O . CYS A 1 79 ? -9.695 4.843 0.258 1.00 78.38 79 CYS A O 1
ATOM 668 N N . ARG A 1 80 ? -9.918 3.967 2.317 1.00 78.88 80 ARG A N 1
ATOM 669 C CA . ARG A 1 80 ? -10.587 5.143 2.899 1.00 78.88 80 ARG A CA 1
ATOM 670 C C . ARG A 1 80 ? -9.617 6.308 3.075 1.00 78.88 80 ARG A C 1
ATOM 672 O O . ARG A 1 80 ? -10.009 7.437 2.816 1.00 78.88 80 ARG A O 1
ATOM 679 N N . PHE A 1 81 ? -8.382 6.027 3.483 1.00 85.31 81 PHE A N 1
ATOM 680 C CA . PHE A 1 81 ? -7.297 7.004 3.528 1.00 85.31 81 PHE A CA 1
ATOM 681 C C . PHE A 1 81 ? -7.049 7.587 2.137 1.00 85.31 81 PHE A C 1
ATOM 683 O O . PHE A 1 81 ? -7.190 8.789 1.950 1.00 85.31 81 PHE A O 1
ATOM 690 N N . TRP A 1 82 ? -6.785 6.730 1.150 1.00 88.06 82 TRP A N 1
ATOM 691 C CA . TRP A 1 82 ? -6.470 7.147 -0.213 1.00 88.06 82 TRP A CA 1
ATOM 692 C C . TRP A 1 82 ? -7.619 7.919 -0.870 1.00 88.06 82 TRP A C 1
ATOM 694 O O . TRP A 1 82 ? -7.391 8.920 -1.536 1.00 88.06 82 TRP A O 1
ATOM 704 N N . SER A 1 83 ? -8.868 7.512 -0.628 1.00 85.69 83 SER A N 1
ATOM 705 C CA . SER A 1 83 ? -10.046 8.237 -1.132 1.00 85.69 83 SER A CA 1
ATOM 706 C C . SER A 1 83 ? -10.342 9.532 -0.362 1.00 85.69 83 SER A C 1
ATOM 708 O O . SER A 1 83 ? -11.122 10.352 -0.837 1.00 85.69 83 SER A O 1
ATOM 710 N N . GLY A 1 84 ? -9.798 9.684 0.848 1.00 84.94 84 GLY A N 1
ATOM 711 C CA . GLY A 1 84 ? -10.062 10.814 1.741 1.00 84.94 84 GLY A CA 1
ATOM 712 C C . GLY A 1 84 ? -9.056 11.960 1.625 1.00 84.94 84 GLY A C 1
ATOM 713 O O . GLY A 1 84 ? -9.348 13.063 2.079 1.00 84.94 84 GLY A O 1
ATOM 714 N N . ILE A 1 85 ? -7.890 11.714 1.029 1.00 89.50 85 ILE A N 1
ATOM 715 C CA . ILE A 1 85 ? -6.871 12.735 0.761 1.00 89.50 85 ILE A CA 1
ATOM 716 C C . ILE A 1 85 ? -7.167 13.496 -0.537 1.00 89.50 85 ILE A C 1
ATOM 718 O O . ILE A 1 85 ? -7.797 12.982 -1.463 1.00 89.50 85 ILE A O 1
ATOM 722 N N . ASP A 1 86 ? -6.700 14.739 -0.617 1.00 92.44 86 ASP A N 1
ATOM 723 C CA . ASP A 1 86 ? -6.921 15.587 -1.785 1.00 92.44 86 ASP A CA 1
ATOM 724 C C . ASP A 1 86 ? -6.113 15.121 -3.014 1.00 92.44 86 ASP A C 1
ATOM 726 O O . ASP A 1 86 ? -5.126 14.385 -2.914 1.00 92.44 86 ASP A O 1
ATOM 730 N N . GLN A 1 87 ? -6.525 15.577 -4.201 1.00 91.50 87 GLN A N 1
ATOM 731 C CA . GLN A 1 87 ? -5.898 15.176 -5.463 1.00 91.50 87 GLN A CA 1
ATOM 732 C C . GLN A 1 87 ? -4.406 15.519 -5.521 1.00 91.50 87 GLN A C 1
ATOM 734 O O . GLN A 1 87 ? -3.621 14.693 -5.970 1.00 91.50 87 GLN A O 1
ATOM 739 N N . LYS A 1 88 ? -3.988 16.687 -5.018 1.00 93.00 88 LYS A N 1
ATOM 740 C CA . LYS A 1 88 ? -2.580 17.105 -5.056 1.00 93.00 88 LYS A CA 1
ATOM 741 C C . LYS A 1 88 ? -1.722 16.186 -4.187 1.00 93.00 88 LYS A C 1
ATOM 743 O O . LYS A 1 88 ? -0.612 15.825 -4.580 1.00 93.00 88 LYS A O 1
ATOM 748 N N . SER A 1 89 ? -2.234 15.776 -3.029 1.00 92.06 89 SER A N 1
ATOM 749 C CA . SER A 1 89 ? -1.576 14.784 -2.174 1.00 92.06 89 SER A CA 1
ATOM 750 C C . SER A 1 89 ? -1.453 13.423 -2.869 1.00 92.06 89 SER A C 1
ATOM 752 O O . SER A 1 89 ? -0.368 12.835 -2.853 1.00 92.06 89 SER A O 1
ATOM 754 N N . ARG A 1 90 ? -2.509 12.952 -3.552 1.00 92.75 90 ARG A N 1
ATOM 755 C CA . ARG A 1 90 ? -2.453 11.722 -4.370 1.00 92.75 90 ARG A CA 1
ATOM 756 C C . ARG A 1 90 ? -1.454 11.826 -5.514 1.00 92.75 90 ARG A C 1
ATOM 758 O O . ARG A 1 90 ? -0.660 10.905 -5.696 1.00 92.75 90 ARG A O 1
ATOM 765 N N . ASP A 1 91 ? -1.443 12.940 -6.237 1.00 90.75 91 ASP A N 1
ATOM 766 C CA . ASP A 1 91 ? -0.544 13.174 -7.370 1.00 90.75 91 ASP A CA 1
ATOM 767 C C . ASP A 1 91 ? 0.921 13.162 -6.929 1.00 90.75 91 ASP A C 1
ATOM 769 O O . ASP A 1 91 ? 1.764 12.567 -7.599 1.00 90.75 91 ASP A O 1
ATOM 773 N N . ASN A 1 92 ? 1.222 13.767 -5.774 1.00 91.81 92 ASN A N 1
ATOM 774 C CA . ASN A 1 92 ? 2.556 13.764 -5.171 1.00 91.81 92 ASN A CA 1
ATOM 775 C C . ASN A 1 92 ? 2.978 12.366 -4.702 1.00 91.81 92 ASN A C 1
ATOM 777 O O . ASN A 1 92 ? 4.140 11.969 -4.838 1.00 91.81 92 ASN A O 1
ATOM 781 N N . MET A 1 93 ? 2.048 11.605 -4.126 1.00 92.69 93 MET A N 1
ATOM 782 C CA . MET A 1 93 ? 2.324 10.247 -3.670 1.00 92.69 93 MET A CA 1
ATOM 783 C C . MET A 1 93 ? 2.502 9.267 -4.831 1.00 92.69 93 MET A C 1
ATOM 785 O O . MET A 1 93 ? 3.380 8.411 -4.754 1.00 92.69 93 MET A O 1
ATOM 789 N N . SER A 1 94 ? 1.780 9.467 -5.931 1.00 93.69 94 SER A N 1
ATOM 790 C CA . SER A 1 94 ? 1.791 8.615 -7.131 1.00 93.69 94 SER A CA 1
ATOM 791 C C . SER A 1 94 ? 2.972 8.866 -8.073 1.00 93.69 94 SER A C 1
ATOM 793 O O . SER A 1 94 ? 3.007 8.315 -9.174 1.00 93.69 94 SER A O 1
ATOM 795 N N . ARG A 1 95 ? 3.943 9.693 -7.670 1.00 94.94 95 ARG A N 1
ATOM 796 C CA . ARG A 1 95 ? 5.157 9.962 -8.448 1.00 94.94 95 ARG A CA 1
ATOM 797 C C . ARG A 1 95 ? 6.426 9.927 -7.620 1.00 94.94 95 ARG A C 1
ATOM 799 O O . ARG A 1 95 ? 6.401 10.141 -6.409 1.00 94.94 95 ARG A O 1
ATOM 806 N N . GLU A 1 96 ? 7.546 9.675 -8.281 1.00 95.81 96 GLU A N 1
ATOM 807 C CA . GLU A 1 96 ? 8.866 9.635 -7.660 1.00 95.81 96 GLU A CA 1
ATOM 808 C C . GLU A 1 96 ? 9.958 10.020 -8.662 1.00 95.81 96 GLU A C 1
ATOM 810 O O . GLU A 1 96 ? 9.876 9.680 -9.841 1.00 95.81 96 GLU A O 1
ATOM 815 N N . LYS A 1 97 ? 11.000 10.724 -8.210 1.00 95.56 97 LYS A N 1
ATOM 816 C CA . LYS A 1 97 ? 12.096 11.133 -9.101 1.00 95.56 97 LYS A CA 1
ATOM 817 C C . LYS A 1 97 ? 12.874 9.914 -9.590 1.00 95.56 97 LYS A C 1
ATOM 819 O O . LYS A 1 97 ? 13.241 9.045 -8.805 1.00 95.56 97 LYS A O 1
ATOM 824 N N . SER A 1 98 ? 13.192 9.871 -10.880 1.00 94.44 98 SER A N 1
ATOM 825 C CA . SER A 1 98 ? 13.936 8.743 -11.454 1.00 94.44 98 SER A CA 1
ATOM 826 C C . SER A 1 98 ? 15.312 8.558 -10.804 1.00 94.44 98 SER A C 1
ATOM 828 O O . SER A 1 98 ? 15.683 7.429 -10.484 1.00 94.44 98 SER A O 1
ATOM 830 N N . ASP A 1 99 ? 15.997 9.654 -10.477 1.00 94.44 99 ASP A N 1
ATOM 831 C CA . ASP A 1 99 ? 17.295 9.647 -9.791 1.00 94.44 99 ASP A CA 1
ATOM 832 C C . ASP A 1 99 ? 17.243 9.065 -8.365 1.00 94.44 99 ASP A C 1
ATOM 834 O O . ASP A 1 99 ? 18.272 8.652 -7.834 1.00 94.44 99 ASP A O 1
ATOM 838 N N . SER A 1 100 ? 16.064 8.986 -7.731 1.00 93.00 100 SER A N 1
ATOM 839 C CA . SER A 1 100 ? 15.908 8.362 -6.406 1.00 93.00 100 SER A CA 1
ATOM 840 C C . SER A 1 100 ? 15.630 6.851 -6.481 1.00 93.00 100 SER A C 1
ATOM 842 O O . SER A 1 100 ? 15.822 6.136 -5.490 1.00 93.00 100 SER A O 1
ATOM 844 N N . ILE A 1 101 ? 15.215 6.355 -7.655 1.00 91.75 101 ILE A N 1
ATOM 845 C CA . ILE A 1 101 ? 14.829 4.958 -7.902 1.00 91.75 101 ILE A CA 1
ATOM 846 C C . ILE A 1 101 ? 15.889 4.198 -8.694 1.00 91.75 101 ILE A C 1
ATOM 848 O O . ILE A 1 101 ? 16.297 3.115 -8.275 1.00 91.75 101 ILE A O 1
ATOM 852 N N . LEU A 1 102 ? 16.346 4.741 -9.826 1.00 91.44 102 LEU A N 1
ATOM 853 C CA . LEU A 1 102 ? 17.242 4.044 -10.752 1.00 91.44 102 LEU A CA 1
ATOM 854 C C . LEU A 1 102 ? 18.522 3.529 -10.070 1.00 91.44 102 LEU A C 1
ATOM 856 O O . LEU A 1 102 ? 18.848 2.358 -10.274 1.00 91.44 102 LEU A O 1
ATOM 860 N N . PRO A 1 103 ? 19.200 4.292 -9.185 1.00 90.81 103 PRO A N 1
ATOM 861 C CA . PRO A 1 103 ? 20.356 3.768 -8.458 1.00 90.81 103 PRO A CA 1
ATOM 862 C C . PRO A 1 103 ? 20.020 2.568 -7.564 1.00 90.81 103 PRO A C 1
ATOM 864 O O . PRO A 1 103 ? 20.832 1.654 -7.434 1.00 90.81 103 PRO A O 1
ATOM 867 N N . LYS A 1 104 ? 18.818 2.534 -6.969 1.00 89.50 104 LYS A N 1
ATOM 868 C CA . LYS A 1 104 ? 18.364 1.413 -6.129 1.00 89.50 104 LYS A CA 1
ATOM 869 C C . LYS A 1 104 ? 18.091 0.170 -6.970 1.00 89.50 104 LYS A C 1
ATOM 871 O O . LYS A 1 104 ? 18.511 -0.912 -6.576 1.00 89.50 104 LYS A O 1
ATOM 876 N N . VAL A 1 105 ? 17.452 0.332 -8.131 1.00 85.56 105 VAL A N 1
ATOM 877 C CA . VAL A 1 105 ? 17.222 -0.762 -9.091 1.00 85.56 105 VAL A CA 1
ATOM 878 C C . VAL A 1 105 ? 18.558 -1.354 -9.533 1.00 85.56 105 VAL A C 1
ATOM 880 O O . VAL A 1 105 ? 18.760 -2.562 -9.435 1.00 85.56 105 VAL A O 1
ATOM 883 N N . VAL A 1 106 ? 19.502 -0.505 -9.950 1.00 84.06 106 VAL A N 1
ATOM 884 C CA . VAL A 1 106 ? 20.832 -0.946 -10.390 1.00 84.06 106 VAL A CA 1
ATOM 885 C C . VAL A 1 106 ? 21.582 -1.647 -9.256 1.00 84.06 106 VAL A C 1
ATOM 887 O O . VAL A 1 106 ? 22.112 -2.737 -9.455 1.00 84.06 106 VAL A O 1
ATOM 890 N N . LYS A 1 107 ? 21.583 -1.079 -8.044 1.00 84.25 107 LYS A N 1
ATOM 891 C CA . LYS A 1 107 ? 22.215 -1.711 -6.878 1.00 84.25 107 LYS A CA 1
ATOM 892 C C . LYS A 1 107 ? 21.611 -3.085 -6.589 1.00 84.25 107 LYS A C 1
ATOM 894 O O . LYS A 1 107 ? 22.353 -4.049 -6.417 1.00 84.25 107 LYS A O 1
ATOM 899 N N . HIS A 1 108 ? 20.285 -3.186 -6.562 1.00 78.81 108 HIS A N 1
ATOM 900 C CA . HIS A 1 108 ? 19.621 -4.443 -6.248 1.00 78.81 108 HIS A CA 1
ATOM 901 C C . HIS A 1 108 ? 19.939 -5.518 -7.293 1.00 78.81 108 HIS A C 1
ATOM 903 O O . HIS A 1 108 ? 20.335 -6.622 -6.939 1.00 78.81 108 HIS A O 1
ATOM 909 N N . PHE A 1 109 ? 19.833 -5.195 -8.583 1.00 73.19 109 PHE A N 1
ATOM 910 C CA . PHE A 1 109 ? 20.009 -6.187 -9.644 1.00 73.19 109 PHE A CA 1
ATOM 911 C C . PHE A 1 109 ? 21.471 -6.555 -9.914 1.00 73.19 109 PHE A C 1
ATOM 913 O O . PHE A 1 109 ? 21.773 -7.738 -10.031 1.00 73.19 109 PHE A O 1
ATOM 920 N N . PHE A 1 110 ? 22.383 -5.587 -9.992 1.00 72.56 110 PHE A N 1
ATOM 921 C CA . PHE A 1 110 ? 23.761 -5.870 -10.415 1.00 72.56 110 PHE A CA 1
ATOM 922 C C . PHE A 1 110 ? 24.706 -6.170 -9.257 1.00 72.56 110 PHE A C 1
ATOM 924 O O . PHE A 1 110 ? 25.661 -6.920 -9.430 1.00 72.56 110 PHE A O 1
ATOM 931 N N . ILE A 1 111 ? 24.454 -5.586 -8.084 1.00 68.31 111 ILE A N 1
ATOM 932 C CA . ILE A 1 111 ? 25.356 -5.713 -6.936 1.00 68.31 111 ILE A CA 1
ATOM 933 C C . ILE A 1 111 ? 24.832 -6.790 -5.987 1.00 68.31 111 ILE A C 1
ATOM 935 O O . ILE A 1 111 ? 25.535 -7.750 -5.702 1.00 68.31 111 ILE A O 1
ATOM 939 N N . GLU A 1 112 ? 23.588 -6.665 -5.521 1.00 68.88 112 GLU A N 1
ATOM 940 C CA . GLU A 1 112 ? 23.046 -7.557 -4.481 1.00 68.88 112 GLU A CA 1
ATOM 941 C C . GLU A 1 112 ? 22.649 -8.939 -5.017 1.00 68.88 112 GLU A C 1
ATOM 943 O O . GLU A 1 112 ? 22.726 -9.925 -4.288 1.00 68.88 112 GLU A O 1
ATOM 948 N N . LYS A 1 113 ? 22.219 -9.028 -6.281 1.00 70.56 113 LYS A N 1
ATOM 949 C CA . LYS A 1 113 ? 21.870 -10.303 -6.933 1.00 70.56 113 LYS A CA 1
ATOM 950 C C . LYS A 1 113 ? 23.014 -10.907 -7.753 1.00 70.56 113 LYS A C 1
ATOM 952 O O . LYS A 1 113 ? 22.788 -11.917 -8.410 1.00 70.56 113 LYS A O 1
ATOM 957 N N . GLU A 1 114 ? 24.202 -10.294 -7.729 1.00 62.28 114 GLU A N 1
ATOM 958 C CA . GLU A 1 114 ? 25.398 -10.707 -8.489 1.00 62.28 114 GLU A CA 1
ATOM 959 C C . GLU A 1 114 ? 25.155 -10.912 -10.000 1.00 62.28 114 GLU A C 1
ATOM 961 O O . GLU A 1 114 ? 25.847 -11.682 -10.669 1.00 62.28 114 GLU A O 1
ATOM 966 N N . VAL A 1 115 ? 24.169 -10.222 -10.583 1.00 64.25 115 VAL A N 1
ATOM 967 C CA . VAL A 1 115 ? 23.872 -10.342 -12.013 1.00 64.25 115 VAL A CA 1
ATOM 968 C C . VAL A 1 115 ? 24.782 -9.396 -12.793 1.00 64.25 115 VAL A C 1
ATOM 970 O O . VAL A 1 115 ? 24.616 -8.187 -12.732 1.00 64.25 115 VAL A O 1
ATOM 973 N N . THR A 1 116 ? 25.726 -9.923 -13.573 1.00 64.44 116 THR A N 1
ATOM 974 C CA . THR A 1 116 ? 26.713 -9.118 -14.332 1.00 64.44 116 THR A CA 1
ATOM 975 C C . THR A 1 116 ? 26.482 -9.114 -15.847 1.00 64.44 116 THR A C 1
ATOM 977 O O . THR A 1 116 ? 27.373 -8.785 -16.626 1.00 64.44 116 THR A O 1
ATOM 980 N N . SER A 1 117 ? 25.277 -9.471 -16.298 1.00 74.75 117 SER A N 1
ATOM 981 C CA . SER A 1 117 ? 24.978 -9.583 -17.728 1.00 74.75 117 SER A CA 1
ATOM 982 C C . SER A 1 117 ? 24.732 -8.219 -18.381 1.00 74.75 117 SER A C 1
ATOM 984 O O . SER A 1 117 ? 23.799 -7.505 -18.009 1.00 74.75 117 SER A O 1
ATOM 986 N N . THR A 1 118 ? 25.503 -7.893 -19.424 1.00 79.75 118 THR A N 1
ATOM 987 C CA . THR A 1 118 ? 25.257 -6.742 -20.316 1.00 79.75 118 THR A CA 1
ATOM 988 C C . THR A 1 118 ? 23.824 -6.740 -20.851 1.00 79.75 118 THR A C 1
ATOM 990 O O . THR A 1 118 ? 23.200 -5.687 -20.929 1.00 79.7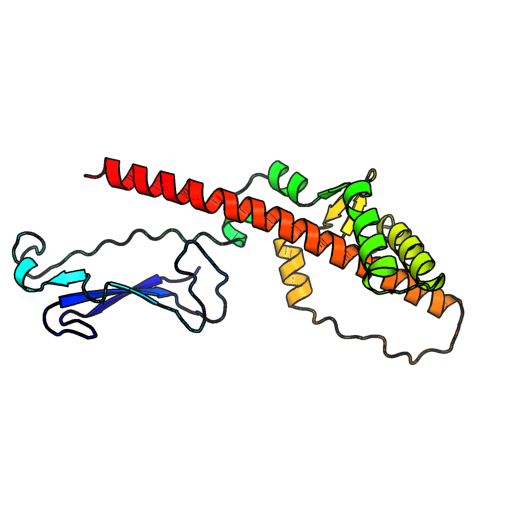5 118 THR A O 1
ATOM 993 N N . LEU A 1 119 ? 23.267 -7.929 -21.103 1.00 81.25 119 LEU A N 1
ATOM 994 C CA . LEU A 1 119 ? 21.898 -8.121 -21.576 1.00 81.25 119 LEU A CA 1
ATOM 995 C C . LEU A 1 119 ? 20.846 -7.617 -20.573 1.00 81.25 119 LEU A C 1
ATOM 997 O O . LEU A 1 119 ? 19.798 -7.112 -20.962 1.00 81.25 119 LEU A O 1
ATOM 1001 N N . MET A 1 120 ? 21.119 -7.732 -19.270 1.00 79.94 120 MET A N 1
ATOM 1002 C CA . MET A 1 120 ? 20.220 -7.234 -18.220 1.00 79.94 120 MET A CA 1
ATOM 1003 C C . MET A 1 120 ? 20.272 -5.709 -18.123 1.00 79.94 120 MET A C 1
ATOM 1005 O O . MET A 1 120 ? 19.246 -5.071 -17.898 1.00 79.94 120 MET A O 1
ATOM 1009 N N . MET A 1 121 ? 21.449 -5.113 -18.337 1.00 85.62 121 MET A N 1
ATOM 1010 C CA . MET A 1 121 ? 21.585 -3.655 -18.402 1.00 85.62 121 MET A CA 1
ATOM 1011 C C . MET A 1 121 ? 20.871 -3.099 -19.632 1.00 85.62 121 MET A C 1
ATOM 1013 O O . MET A 1 121 ? 20.107 -2.143 -19.528 1.00 85.62 121 MET A O 1
ATOM 1017 N N . GLU A 1 122 ? 21.060 -3.744 -20.780 1.00 87.88 122 GLU A N 1
ATOM 1018 C CA . GLU A 1 122 ? 20.366 -3.415 -22.021 1.00 87.88 122 GLU A CA 1
ATOM 1019 C C . GLU A 1 122 ? 18.846 -3.547 -21.867 1.00 87.88 122 GLU A C 1
ATOM 1021 O O . GLU A 1 122 ? 18.117 -2.610 -22.185 1.00 87.88 122 GLU A O 1
ATOM 1026 N N . SER A 1 123 ? 18.372 -4.634 -21.251 1.00 89.38 123 SER A N 1
ATOM 1027 C CA . SER A 1 123 ? 16.962 -4.823 -20.904 1.00 89.38 123 SER A CA 1
ATOM 1028 C C . SER A 1 123 ? 16.403 -3.654 -20.087 1.00 89.38 123 SER A C 1
ATOM 1030 O O . SER A 1 123 ? 15.359 -3.110 -20.448 1.00 89.38 123 SER A O 1
ATOM 1032 N N . LEU A 1 124 ? 17.095 -3.208 -19.033 1.00 90.06 124 LEU A N 1
ATOM 1033 C CA . LEU A 1 124 ? 16.665 -2.058 -18.229 1.00 90.06 124 LEU A CA 1
ATOM 1034 C C . LEU A 1 124 ? 16.662 -0.749 -19.029 1.00 90.06 124 LEU A C 1
ATOM 1036 O O . LEU A 1 124 ? 15.710 0.020 -18.913 1.00 90.06 124 LEU A O 1
ATOM 1040 N N . CYS A 1 125 ? 17.671 -0.499 -19.866 1.00 89.62 125 CYS A N 1
ATOM 1041 C CA . CYS A 1 125 ? 17.722 0.685 -20.732 1.00 89.62 125 CYS A CA 1
ATOM 1042 C C . CYS A 1 125 ? 16.571 0.709 -21.753 1.00 89.62 125 CYS A C 1
ATOM 1044 O O . CYS A 1 125 ? 15.898 1.734 -21.919 1.00 89.62 125 CYS A O 1
ATOM 1046 N N . MET A 1 126 ? 16.307 -0.423 -22.410 1.00 91.50 126 MET A N 1
ATOM 1047 C CA . MET A 1 126 ? 15.182 -0.583 -23.336 1.00 91.50 126 MET A CA 1
ATOM 1048 C C . MET A 1 126 ? 13.848 -0.417 -22.605 1.00 91.50 126 MET A C 1
ATOM 1050 O O . MET A 1 126 ? 12.971 0.316 -23.059 1.00 91.50 126 MET A O 1
ATOM 1054 N N . GLY A 1 127 ? 13.719 -1.033 -21.428 1.00 91.62 127 GLY A N 1
ATOM 1055 C CA . GLY A 1 127 ? 12.557 -0.898 -20.556 1.00 91.62 127 GLY A CA 1
ATOM 1056 C C . GLY A 1 127 ? 12.287 0.551 -20.156 1.00 91.62 127 GLY A C 1
ATOM 1057 O O . GLY A 1 127 ? 11.154 1.011 -20.258 1.00 91.62 127 GLY A O 1
ATOM 1058 N N . LEU A 1 128 ? 13.326 1.297 -19.774 1.00 92.31 128 LEU A N 1
ATOM 1059 C CA . LEU A 1 128 ? 13.230 2.716 -19.426 1.00 92.31 128 LEU A CA 1
ATOM 1060 C C . LEU A 1 128 ? 12.773 3.572 -20.611 1.00 92.31 128 LEU A C 1
ATOM 1062 O O . LEU A 1 128 ? 12.008 4.521 -20.437 1.00 92.31 128 LEU A O 1
ATOM 1066 N N . THR A 1 129 ? 13.234 3.234 -21.813 1.00 91.56 129 THR A N 1
ATOM 1067 C CA . THR A 1 129 ? 12.813 3.903 -23.048 1.00 91.56 129 THR A CA 1
ATOM 1068 C C . THR A 1 129 ? 11.339 3.619 -23.332 1.00 91.56 129 THR A C 1
ATOM 1070 O O . THR A 1 129 ? 10.580 4.548 -23.588 1.00 91.56 129 THR A O 1
ATOM 1073 N N . ALA A 1 130 ? 10.897 2.371 -23.162 1.00 91.44 130 ALA A N 1
ATOM 1074 C CA . ALA A 1 130 ? 9.503 1.977 -23.355 1.00 91.44 130 ALA A CA 1
ATOM 1075 C C . ALA A 1 130 ? 8.518 2.655 -22.382 1.00 91.44 130 ALA A C 1
ATOM 1077 O O . ALA A 1 130 ? 7.342 2.781 -22.710 1.00 91.44 130 ALA A O 1
ATOM 1078 N N . LEU A 1 131 ? 8.969 3.120 -21.211 1.00 91.50 131 LEU A N 1
ATOM 1079 C CA . LEU A 1 131 ? 8.133 3.874 -20.259 1.00 91.50 131 LEU A CA 1
ATOM 1080 C C . LEU A 1 131 ? 7.851 5.323 -20.696 1.00 91.50 131 LEU A C 1
ATOM 1082 O O . LEU A 1 131 ? 7.015 5.990 -20.085 1.00 91.50 131 LEU A O 1
ATOM 1086 N N . LYS A 1 132 ? 8.556 5.825 -21.716 1.00 89.56 132 LYS A N 1
ATOM 1087 C CA . LYS A 1 132 ? 8.300 7.139 -22.332 1.00 89.56 132 LYS A CA 1
ATOM 1088 C C . LYS A 1 132 ? 7.274 7.052 -23.464 1.00 89.56 132 LYS A C 1
ATOM 1090 O O . LYS A 1 132 ? 6.703 8.064 -23.854 1.00 89.56 132 LYS A O 1
ATOM 1095 N N . GLU A 1 133 ? 7.040 5.846 -23.972 1.00 84.38 133 GLU A N 1
ATOM 1096 C CA . GLU A 1 133 ? 6.114 5.575 -25.065 1.00 84.38 133 GLU A CA 1
ATOM 1097 C C . GLU A 1 133 ? 4.679 5.359 -24.540 1.00 84.38 133 GLU A C 1
ATOM 1099 O O . GLU A 1 133 ? 4.483 4.881 -23.420 1.00 84.38 133 GLU A O 1
ATOM 1104 N N . PRO A 1 134 ? 3.634 5.643 -25.339 1.00 70.56 134 PRO A N 1
ATOM 1105 C CA . PRO A 1 134 ? 2.230 5.566 -24.914 1.00 70.56 134 PRO A CA 1
ATOM 1106 C C . PRO A 1 134 ? 1.687 4.136 -24.687 1.00 70.56 134 PRO A C 1
ATOM 1108 O O . PRO A 1 134 ? 0.482 3.962 -24.492 1.00 70.56 134 PRO A O 1
ATOM 1111 N N . SER A 1 135 ? 2.535 3.100 -24.701 1.00 69.69 135 SER A N 1
ATOM 1112 C CA . SER A 1 135 ? 2.119 1.700 -24.537 1.00 69.69 135 SER A CA 1
ATOM 1113 C C . SER A 1 135 ? 1.653 1.437 -23.105 1.00 69.69 135 SER A C 1
ATOM 1115 O O . SER A 1 135 ? 2.499 1.525 -22.230 1.00 69.69 135 SER A O 1
ATOM 1117 N N . MET A 1 136 ? 0.370 1.103 -22.877 1.00 69.12 136 MET A N 1
ATOM 1118 C CA . MET A 1 136 ? -0.293 0.897 -21.565 1.00 69.12 136 MET A CA 1
ATOM 1119 C C . MET A 1 136 ? 0.609 0.297 -20.466 1.00 69.12 136 MET A C 1
ATOM 1121 O O . MET A 1 136 ? 0.639 -0.926 -20.296 1.00 69.12 136 MET A O 1
ATOM 1125 N N . PRO A 1 137 ? 1.321 1.126 -19.693 1.00 80.31 137 PRO A N 1
ATOM 1126 C CA . PRO A 1 137 ? 2.171 0.652 -18.621 1.00 80.31 137 PRO A CA 1
ATOM 1127 C C . PRO A 1 137 ? 1.479 0.890 -17.271 1.00 80.31 137 PRO A C 1
ATOM 1129 O O . PRO A 1 137 ? 0.456 1.573 -17.182 1.00 80.31 137 PRO A O 1
ATOM 1132 N N . ILE A 1 138 ? 2.022 0.324 -16.199 1.00 85.06 138 ILE A N 1
ATOM 1133 C CA . ILE A 1 138 ? 1.633 0.695 -14.827 1.00 85.06 138 ILE A CA 1
ATOM 1134 C C . ILE A 1 138 ? 2.222 2.069 -14.482 1.00 85.06 138 ILE A C 1
ATOM 1136 O O . ILE A 1 138 ? 1.599 2.862 -13.776 1.00 85.06 138 ILE A O 1
ATOM 1140 N N . VAL A 1 139 ? 3.414 2.353 -15.012 1.00 90.69 139 VAL A N 1
ATOM 1141 C CA . VAL A 1 139 ? 4.220 3.542 -14.720 1.00 90.69 139 VAL A CA 1
ATOM 1142 C C . VAL A 1 139 ? 4.608 4.234 -16.025 1.00 90.69 139 VAL A C 1
ATOM 1144 O O . VAL A 1 139 ? 4.962 3.571 -16.991 1.00 90.69 139 VAL A O 1
ATOM 1147 N N . ARG A 1 140 ? 4.605 5.563 -16.062 1.00 92.94 140 ARG A N 1
ATOM 1148 C CA . ARG A 1 140 ? 5.193 6.370 -17.143 1.00 92.94 140 ARG A CA 1
ATOM 1149 C C . ARG A 1 140 ? 6.374 7.173 -16.633 1.00 92.94 140 ARG A C 1
ATOM 1151 O O . ARG A 1 140 ? 6.477 7.455 -15.441 1.00 92.94 140 ARG A O 1
ATOM 1158 N N . MET A 1 141 ? 7.263 7.538 -17.548 1.00 92.44 141 MET A N 1
ATOM 1159 C CA . MET A 1 141 ? 8.321 8.505 -17.286 1.00 92.44 141 MET A CA 1
ATOM 1160 C C . MET A 1 141 ? 7.893 9.886 -17.795 1.00 92.44 141 MET A C 1
ATOM 1162 O O . MET A 1 141 ? 7.780 10.089 -19.001 1.00 92.44 141 MET A O 1
ATOM 1166 N N . GLU A 1 142 ? 7.719 10.839 -16.884 1.00 91.62 142 GLU A N 1
ATOM 1167 C CA . GLU A 1 142 ? 7.327 12.224 -17.164 1.00 91.62 142 GLU A CA 1
ATOM 1168 C C . GLU A 1 142 ? 8.336 13.182 -16.524 1.00 91.62 142 GLU A C 1
ATOM 1170 O O . GLU A 1 142 ? 8.538 13.149 -15.312 1.00 91.62 142 GLU A O 1
ATOM 1175 N N . GLU A 1 143 ? 8.991 14.028 -17.327 1.00 91.31 143 GLU A N 1
ATOM 1176 C CA . GLU A 1 143 ? 9.894 15.092 -16.838 1.00 91.31 143 GLU A CA 1
ATOM 1177 C C . GLU A 1 143 ? 10.938 14.613 -15.801 1.00 91.31 143 GLU A C 1
ATOM 1179 O O . GLU A 1 143 ? 11.223 15.272 -14.802 1.00 91.31 143 GLU A O 1
ATOM 1184 N N . GLY A 1 144 ? 11.508 13.420 -16.012 1.00 92.81 144 GLY A N 1
ATOM 1185 C CA . GLY A 1 144 ? 12.506 12.831 -15.106 1.00 92.81 144 GLY A CA 1
ATOM 1186 C C . GLY A 1 144 ? 11.926 12.202 -13.833 1.00 92.81 144 GLY A C 1
ATOM 1187 O O . GLY A 1 144 ? 12.685 11.830 -12.934 1.00 92.81 144 GLY A O 1
ATOM 1188 N N . SER A 1 145 ? 10.607 12.047 -13.750 1.00 95.00 145 SER A N 1
ATOM 1189 C CA . SER A 1 145 ? 9.905 11.352 -12.671 1.00 95.00 145 SER A CA 1
ATOM 1190 C C . SER A 1 145 ? 9.142 10.145 -13.201 1.00 95.00 145 SER A C 1
ATOM 1192 O O . SER A 1 145 ? 8.555 10.177 -14.278 1.00 95.00 145 SER A O 1
ATOM 1194 N N . PHE A 1 146 ? 9.117 9.078 -12.416 1.00 95.69 146 PHE A N 1
ATOM 1195 C CA . PHE A 1 146 ? 8.177 7.988 -12.601 1.00 95.69 146 PHE A CA 1
ATOM 1196 C C . PHE A 1 146 ? 6.817 8.382 -12.034 1.00 95.69 146 PHE A C 1
ATOM 1198 O O . PHE A 1 146 ? 6.749 8.910 -10.924 1.00 95.69 146 PHE A O 1
ATOM 1205 N N . VAL A 1 147 ? 5.746 8.112 -12.774 1.00 94.62 147 VAL A N 1
ATOM 1206 C CA . VAL A 1 147 ? 4.369 8.477 -12.421 1.00 94.62 147 VAL A CA 1
ATOM 1207 C C . VAL A 1 147 ? 3.462 7.278 -12.667 1.00 94.62 147 VAL A C 1
ATOM 1209 O O . VAL A 1 147 ? 3.565 6.635 -13.712 1.00 94.62 147 VAL A O 1
ATOM 1212 N N . LEU A 1 148 ? 2.587 6.949 -11.717 1.00 93.69 148 LEU A N 1
ATOM 1213 C CA . LEU A 1 148 ? 1.549 5.943 -11.941 1.00 93.69 148 LEU A CA 1
ATOM 1214 C C . LEU A 1 148 ? 0.580 6.412 -13.028 1.00 93.69 148 LEU A C 1
ATOM 1216 O O . LEU A 1 148 ? 0.193 7.575 -13.074 1.00 93.69 148 LEU A O 1
ATOM 1220 N N . VAL A 1 149 ? 0.187 5.495 -13.906 1.00 90.62 149 VAL A N 1
ATOM 1221 C CA . VAL A 1 149 ? -0.662 5.817 -15.066 1.00 90.62 149 VAL A CA 1
ATOM 1222 C C . VAL A 1 149 ? -2.125 6.024 -14.690 1.00 90.62 149 VAL A C 1
ATOM 1224 O O . VAL A 1 149 ? -2.864 6.652 -15.441 1.00 90.62 149 VAL A O 1
ATOM 1227 N N . ASP A 1 150 ? -2.534 5.490 -13.546 1.00 89.50 150 ASP A N 1
ATOM 1228 C CA . ASP A 1 150 ? -3.898 5.559 -13.038 1.00 89.50 150 ASP A CA 1
ATOM 1229 C C . ASP A 1 150 ? -3.875 5.660 -11.505 1.00 89.50 150 ASP A C 1
ATOM 1231 O O . ASP A 1 150 ? -2.809 5.578 -10.880 1.00 89.50 150 ASP A O 1
ATOM 1235 N N . ASP A 1 151 ? -5.048 5.828 -10.897 1.00 90.12 151 ASP A N 1
ATOM 1236 C CA . ASP A 1 151 ? -5.212 5.813 -9.449 1.00 90.12 151 ASP A CA 1
ATOM 1237 C C . ASP A 1 151 ? -4.673 4.504 -8.853 1.00 90.12 151 ASP A C 1
ATOM 1239 O O . ASP A 1 151 ? -4.909 3.403 -9.359 1.00 90.12 151 ASP A O 1
ATOM 1243 N N . LEU A 1 152 ? -3.945 4.629 -7.743 1.00 88.50 152 LEU A N 1
ATOM 1244 C CA . LEU A 1 152 ? -3.279 3.514 -7.081 1.00 88.50 152 LEU A CA 1
ATOM 1245 C C . LEU A 1 152 ? -4.236 2.359 -6.750 1.00 88.50 152 LEU A C 1
ATOM 1247 O O . LEU A 1 152 ? -3.861 1.199 -6.915 1.00 88.50 152 LEU A O 1
ATOM 1251 N N . LEU A 1 153 ? -5.469 2.647 -6.316 1.00 85.00 153 LEU A N 1
ATOM 1252 C CA . LEU A 1 153 ? -6.440 1.599 -5.993 1.00 85.00 153 LEU A CA 1
ATOM 1253 C C . LEU A 1 153 ? -6.912 0.862 -7.248 1.00 85.00 153 LEU A C 1
ATOM 1255 O O . LEU A 1 153 ? -7.033 -0.360 -7.211 1.00 85.00 153 LEU A O 1
ATOM 1259 N N . LEU A 1 154 ? -7.118 1.582 -8.354 1.00 84.75 154 LEU A N 1
ATOM 1260 C CA . LEU A 1 154 ? -7.514 0.989 -9.635 1.00 84.75 154 LEU A CA 1
ATOM 1261 C C . LEU A 1 154 ? -6.402 0.104 -10.207 1.00 84.75 154 LEU A C 1
ATOM 1263 O O . LEU A 1 154 ? -6.674 -0.986 -10.711 1.00 84.75 154 LEU A O 1
ATOM 1267 N N . LEU A 1 155 ? -5.141 0.530 -10.081 1.00 84.50 155 LEU A N 1
ATOM 1268 C CA . LEU A 1 155 ? -3.989 -0.280 -10.485 1.00 84.50 155 LEU A CA 1
ATOM 1269 C C . LEU A 1 155 ? -3.881 -1.563 -9.657 1.00 84.50 155 LEU A C 1
ATOM 1271 O O . LEU A 1 155 ? -3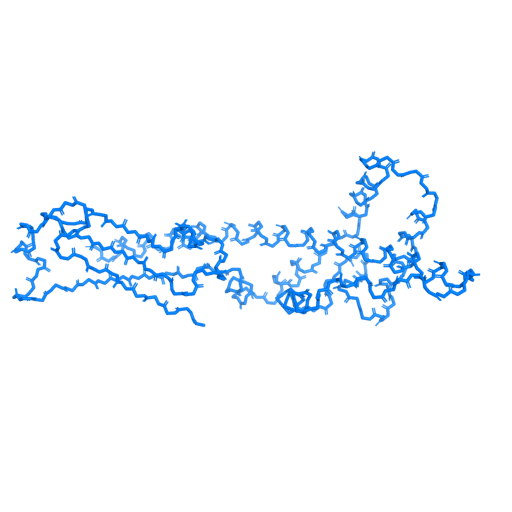.673 -2.635 -10.223 1.00 84.50 155 LEU A O 1
ATOM 1275 N N . LEU A 1 156 ? -4.057 -1.474 -8.336 1.00 78.38 156 LEU A N 1
ATOM 1276 C CA . LEU A 1 156 ? -4.046 -2.647 -7.459 1.00 78.38 156 LEU A CA 1
ATOM 1277 C C . LEU A 1 156 ? -5.191 -3.612 -7.782 1.00 78.38 156 LEU A C 1
ATOM 1279 O O . LEU A 1 156 ? -4.975 -4.821 -7.816 1.00 78.38 156 LEU A O 1
ATOM 1283 N N . GLU A 1 157 ? -6.392 -3.096 -8.042 1.00 77.94 157 GLU A N 1
ATOM 1284 C CA . GLU A 1 157 ? -7.555 -3.915 -8.384 1.00 77.94 157 GLU A CA 1
ATOM 1285 C C . GLU A 1 157 ? -7.368 -4.618 -9.737 1.00 77.94 157 GLU A C 1
ATOM 1287 O O . GLU A 1 157 ? -7.607 -5.822 -9.846 1.00 77.94 157 GLU A O 1
ATOM 1292 N N . ARG A 1 158 ? -6.842 -3.909 -10.745 1.00 76.06 158 ARG A N 1
ATOM 1293 C CA . ARG A 1 158 ? -6.541 -4.474 -12.068 1.00 76.06 158 ARG A CA 1
ATOM 1294 C C . ARG A 1 158 ? -5.524 -5.614 -11.994 1.00 76.06 158 ARG A C 1
ATOM 1296 O O . ARG A 1 158 ? -5.783 -6.694 -12.522 1.00 76.06 158 ARG A O 1
ATOM 1303 N N . GLU A 1 159 ? -4.382 -5.390 -11.344 1.00 67.94 159 GLU A N 1
ATOM 1304 C CA . GLU A 1 159 ? -3.311 -6.398 -11.272 1.00 67.94 159 GLU A CA 1
ATOM 1305 C C . GLU A 1 159 ? -3.651 -7.550 -10.303 1.00 67.94 159 GLU A C 1
ATOM 1307 O O . GLU A 1 159 ? -3.083 -8.633 -10.417 1.00 67.94 159 GLU A O 1
ATOM 131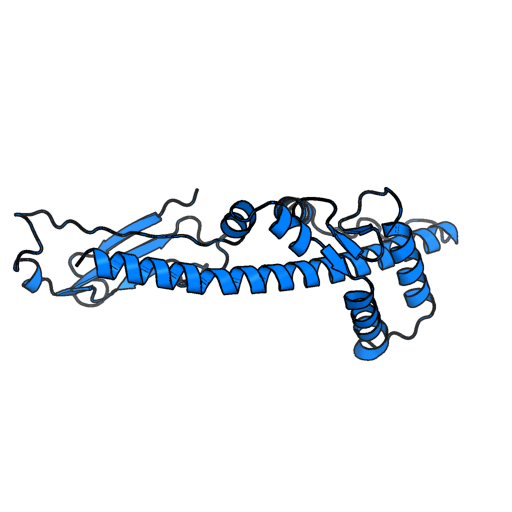2 N N . ALA A 1 160 ? -4.588 -7.365 -9.364 1.00 63.44 160 ALA A N 1
ATOM 1313 C CA . ALA A 1 160 ? -5.079 -8.452 -8.512 1.00 63.44 160 ALA A CA 1
ATOM 1314 C C . ALA A 1 160 ? -6.020 -9.422 -9.254 1.00 63.44 160 ALA A C 1
ATOM 1316 O O . ALA A 1 160 ? -6.122 -10.589 -8.869 1.00 63.44 160 ALA A O 1
ATOM 1317 N N . ILE A 1 161 ? -6.714 -8.951 -10.299 1.00 52.78 161 ILE A N 1
ATOM 1318 C CA . ILE A 1 161 ? -7.680 -9.738 -11.084 1.00 52.78 161 ILE A CA 1
ATOM 1319 C C . ILE A 1 161 ? -6.998 -10.483 -12.240 1.00 52.78 161 ILE A C 1
ATOM 1321 O O . ILE A 1 161 ? -7.392 -11.607 -12.555 1.00 52.78 161 ILE A O 1
ATOM 1325 N N . GLU A 1 162 ? -5.963 -9.905 -12.854 1.00 54.03 162 GLU A N 1
ATOM 1326 C CA . GLU A 1 162 ? -5.120 -10.616 -13.818 1.00 54.03 162 GLU A CA 1
ATOM 1327 C C . GLU A 1 162 ? -3.924 -11.264 -13.105 1.00 54.03 162 GLU A C 1
ATOM 1329 O O . GLU A 1 162 ? -2.923 -10.590 -12.861 1.00 54.03 162 GLU A O 1
ATOM 1334 N N . PRO A 1 163 ? -3.947 -12.578 -12.798 1.00 47.34 163 PRO A N 1
ATOM 1335 C CA . PRO A 1 163 ? -2.728 -13.249 -12.376 1.00 47.34 163 PRO A CA 1
ATOM 1336 C C . PRO A 1 163 ? -1.660 -13.037 -13.450 1.00 47.34 163 PRO A C 1
ATOM 1338 O O . PRO A 1 163 ? -1.952 -13.176 -14.645 1.00 47.34 163 PRO A O 1
ATOM 1341 N N . LEU A 1 164 ? -0.427 -12.743 -13.011 1.00 47.44 164 LEU A N 1
ATOM 1342 C CA . LEU A 1 164 ? 0.794 -12.743 -13.823 1.00 47.44 164 LEU A CA 1
ATOM 1343 C C . LEU A 1 164 ? 1.016 -14.153 -14.383 1.00 47.44 164 LEU A C 1
ATOM 1345 O O . LEU A 1 164 ? 1.886 -14.908 -13.961 1.00 47.44 164 LEU A O 1
ATOM 1349 N N . THR A 1 165 ? 0.163 -14.547 -15.313 1.00 43.22 165 THR A N 1
ATOM 1350 C CA . THR A 1 165 ? 0.321 -15.751 -16.093 1.00 43.22 165 THR A CA 1
ATOM 1351 C C . THR A 1 165 ? 1.527 -15.485 -16.980 1.00 43.22 165 THR A C 1
ATOM 1353 O O . THR A 1 165 ? 1.549 -14.474 -17.693 1.00 43.22 165 THR A O 1
ATOM 1356 N N . PRO A 1 166 ? 2.558 -16.342 -16.954 1.00 45.72 166 PRO A N 1
ATOM 1357 C CA . PRO A 1 166 ? 3.571 -16.323 -17.990 1.00 45.72 166 PRO A CA 1
ATOM 1358 C C . PRO A 1 166 ? 2.882 -16.778 -19.284 1.00 45.72 166 PRO A C 1
ATOM 1360 O O . PRO A 1 166 ? 2.934 -17.945 -19.649 1.00 45.72 166 PRO A O 1
ATOM 1363 N N . LYS A 1 167 ? 2.139 -15.875 -19.943 1.00 50.88 167 LYS A N 1
ATOM 1364 C CA . LYS A 1 167 ? 1.409 -16.180 -21.186 1.00 50.88 167 LYS A CA 1
ATOM 1365 C C . LYS A 1 167 ? 2.340 -16.414 -22.370 1.00 50.88 167 LYS A C 1
ATOM 1367 O O . LYS A 1 167 ? 1.898 -16.959 -23.371 1.00 50.88 167 LYS A O 1
ATOM 1372 N N . ASP A 1 168 ? 3.623 -16.105 -22.221 1.00 51.38 168 ASP A N 1
ATOM 1373 C CA . ASP A 1 168 ? 4.609 -16.289 -23.275 1.00 51.38 168 ASP A CA 1
ATOM 1374 C C . ASP A 1 168 ? 5.594 -17.383 -22.855 1.00 51.38 168 ASP A C 1
ATOM 1376 O O . ASP A 1 168 ? 6.758 -17.136 -22.546 1.00 51.38 168 ASP A O 1
ATOM 1380 N N . GLY A 1 169 ? 5.108 -18.626 -22.815 1.00 46.50 169 GLY A N 1
ATOM 1381 C CA . GLY A 1 169 ? 6.003 -19.760 -23.007 1.00 46.50 169 GLY A CA 1
ATOM 1382 C C . GLY A 1 169 ? 6.647 -19.608 -24.384 1.00 46.50 169 GLY A C 1
ATOM 1383 O O . GLY A 1 169 ? 5.928 -19.477 -25.376 1.00 46.50 169 GLY A O 1
ATOM 1384 N N . TYR A 1 170 ? 7.982 -19.571 -24.430 1.00 51.78 170 TYR A N 1
ATOM 1385 C CA . TYR A 1 170 ? 8.787 -19.514 -25.652 1.00 51.78 170 TYR A CA 1
ATOM 1386 C C . TYR A 1 170 ? 8.338 -20.607 -26.638 1.00 51.78 170 TYR A C 1
ATOM 1388 O O . TYR A 1 170 ? 8.784 -21.746 -26.562 1.00 51.78 170 TYR A O 1
ATOM 1396 N N . SER A 1 171 ? 7.421 -20.268 -27.542 1.00 51.75 171 SER A N 1
ATOM 1397 C CA . SER A 1 171 ? 6.950 -21.140 -28.629 1.00 51.75 171 SER A CA 1
ATOM 1398 C C . SER A 1 171 ? 7.233 -20.545 -30.011 1.00 51.75 171 SER A C 1
ATOM 1400 O O . SER A 1 171 ? 6.883 -21.146 -31.021 1.00 51.75 171 SER A O 1
ATOM 1402 N N . GLY A 1 172 ? 7.882 -19.376 -30.062 1.00 54.38 172 GLY A N 1
ATOM 1403 C CA . GLY A 1 172 ? 8.268 -18.694 -31.295 1.00 54.38 172 GLY A CA 1
ATOM 1404 C C . GLY A 1 172 ? 9.701 -19.003 -31.725 1.00 54.38 172 GLY A C 1
ATOM 1405 O O . GLY A 1 172 ? 10.571 -19.257 -30.891 1.00 54.38 172 GLY A O 1
ATOM 1406 N N . GLU A 1 173 ? 9.943 -18.942 -33.035 1.00 56.97 173 GLU A N 1
ATOM 1407 C CA . GLU A 1 173 ? 11.277 -19.008 -33.636 1.00 56.97 173 GLU A CA 1
ATOM 1408 C C . GLU A 1 173 ? 12.234 -17.980 -33.005 1.00 56.97 173 GLU A C 1
ATOM 1410 O O . GLU A 1 173 ? 11.853 -16.848 -32.682 1.00 56.97 173 GLU A O 1
ATOM 1415 N N . PHE A 1 174 ? 13.499 -18.377 -32.838 1.00 59.28 174 PHE A N 1
ATOM 1416 C CA . PHE A 1 174 ? 14.557 -17.502 -32.343 1.00 59.28 174 PHE A CA 1
ATOM 1417 C C . PHE A 1 174 ? 14.867 -16.430 -33.398 1.00 59.28 174 PHE A C 1
ATOM 1419 O O . PHE A 1 174 ? 15.603 -16.675 -34.352 1.00 59.28 174 PHE A O 1
ATOM 1426 N N . SER A 1 175 ? 14.290 -15.239 -33.233 1.00 72.12 175 SER A N 1
ATOM 1427 C CA . SER A 1 175 ? 14.615 -14.047 -34.018 1.00 72.12 175 SER A CA 1
ATOM 1428 C C . SER A 1 175 ? 15.155 -12.951 -33.101 1.00 72.12 175 SER A C 1
ATOM 1430 O O . SER A 1 175 ? 14.772 -12.852 -31.934 1.00 72.12 175 SER A O 1
ATOM 1432 N N . ILE A 1 176 ? 16.044 -12.110 -33.632 1.00 71.19 176 ILE A N 1
ATOM 1433 C CA . ILE A 1 176 ? 16.609 -10.965 -32.898 1.00 71.19 176 ILE A CA 1
ATOM 1434 C C . ILE A 1 176 ? 15.487 -10.024 -32.435 1.00 71.19 176 ILE A C 1
ATOM 1436 O O . ILE A 1 176 ? 15.474 -9.598 -31.285 1.00 71.19 176 ILE A O 1
ATOM 1440 N N . GLU A 1 177 ? 14.483 -9.799 -33.285 1.00 73.56 177 GLU A N 1
ATOM 1441 C CA . GLU A 1 177 ? 13.307 -8.983 -32.962 1.00 73.56 177 GLU A CA 1
ATOM 1442 C C . GLU A 1 177 ? 12.509 -9.547 -31.769 1.00 73.56 177 GLU A C 1
ATOM 1444 O O . GLU A 1 177 ? 12.022 -8.796 -30.922 1.00 73.56 177 GLU A O 1
ATOM 1449 N N . ASN A 1 178 ? 12.393 -10.876 -31.659 1.00 79.12 178 ASN A N 1
ATOM 1450 C CA . ASN A 1 178 ? 11.735 -11.518 -30.520 1.00 79.12 178 ASN 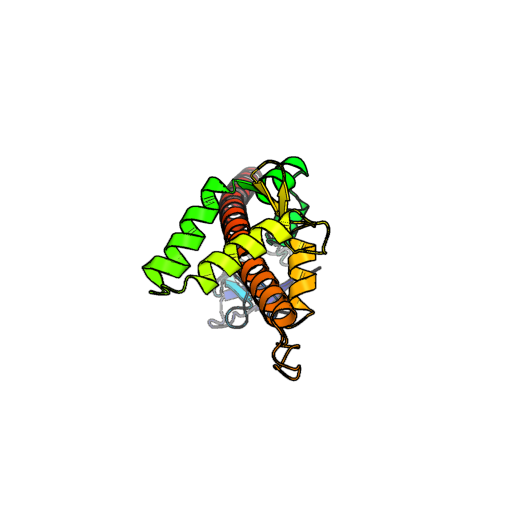A CA 1
ATOM 1451 C C . ASN A 1 178 ? 12.550 -11.338 -29.232 1.00 79.12 178 ASN A C 1
ATOM 1453 O O . ASN A 1 178 ? 11.974 -11.060 -28.179 1.00 79.12 178 ASN A O 1
ATOM 1457 N N . VAL A 1 179 ? 13.881 -11.436 -29.315 1.00 80.88 179 VAL A N 1
ATOM 1458 C CA . VAL A 1 179 ? 14.778 -11.201 -28.173 1.00 80.88 179 VAL A CA 1
ATOM 1459 C C . VAL A 1 179 ? 14.670 -9.753 -27.689 1.00 80.88 179 VAL A C 1
ATOM 1461 O O . VAL A 1 179 ? 14.447 -9.530 -26.500 1.00 80.88 179 VAL A O 1
ATOM 1464 N N . GLU A 1 180 ? 14.729 -8.767 -28.584 1.00 85.00 180 GLU A N 1
ATOM 1465 C CA . GLU A 1 180 ? 14.592 -7.344 -28.239 1.00 85.00 180 GLU A CA 1
ATOM 1466 C C . GLU A 1 180 ? 13.238 -7.025 -27.583 1.00 85.00 180 GLU A C 1
ATOM 1468 O O . GLU A 1 180 ? 13.178 -6.322 -26.565 1.00 85.00 180 GLU A O 1
ATOM 1473 N N . LYS A 1 181 ? 12.139 -7.592 -28.101 1.00 85.56 181 LYS A N 1
ATOM 1474 C CA . LYS A 1 181 ? 10.804 -7.467 -27.489 1.00 85.56 181 LYS A CA 1
ATOM 1475 C C . LYS A 1 181 ? 10.765 -8.074 -26.086 1.00 85.56 181 LYS A C 1
ATOM 1477 O O . LYS A 1 181 ? 10.219 -7.453 -25.167 1.00 85.56 181 LYS A O 1
ATOM 1482 N N . CYS A 1 182 ? 11.363 -9.251 -25.897 1.00 83.38 182 CYS A N 1
ATOM 1483 C CA . CYS A 1 182 ? 11.467 -9.901 -24.590 1.00 83.38 182 CYS A CA 1
ATOM 1484 C C . CYS A 1 182 ? 12.266 -9.052 -23.593 1.00 83.38 182 CYS A C 1
ATOM 1486 O O . CYS A 1 182 ? 11.794 -8.831 -22.475 1.00 83.38 182 CYS A O 1
ATOM 1488 N N . LEU A 1 183 ? 13.427 -8.529 -23.994 1.00 85.00 183 LEU A N 1
ATOM 1489 C CA . LEU A 1 183 ? 14.267 -7.681 -23.143 1.00 85.00 183 LEU A CA 1
ATOM 1490 C C . LEU A 1 183 ? 13.567 -6.377 -22.773 1.00 85.00 183 LEU A C 1
ATOM 1492 O O . LEU A 1 183 ? 13.589 -5.987 -21.606 1.00 85.00 183 LEU A O 1
ATOM 1496 N N . THR A 1 184 ? 12.880 -5.746 -23.725 1.00 89.19 184 THR A N 1
ATOM 1497 C CA . THR A 1 184 ? 12.089 -4.535 -23.473 1.00 89.19 184 THR A CA 1
ATOM 1498 C C . THR A 1 184 ? 10.987 -4.802 -22.448 1.00 89.19 184 THR A C 1
ATOM 1500 O O . THR A 1 184 ? 10.832 -4.051 -21.483 1.00 89.19 184 THR A O 1
ATOM 1503 N N . LYS A 1 185 ? 10.232 -5.898 -22.613 1.00 85.81 185 LYS A N 1
ATOM 1504 C CA . LYS A 1 185 ? 9.141 -6.280 -21.701 1.00 85.81 185 LYS A CA 1
ATOM 1505 C C . LYS A 1 185 ? 9.659 -6.607 -20.300 1.00 85.81 185 LYS A C 1
ATOM 1507 O O . LYS A 1 185 ? 9.057 -6.160 -19.323 1.00 85.81 185 LYS A O 1
ATOM 1512 N N . LEU A 1 186 ? 10.756 -7.359 -20.204 1.00 83.62 186 LEU A N 1
ATOM 1513 C CA . LEU A 1 186 ? 11.384 -7.736 -18.938 1.00 83.62 186 LEU A CA 1
ATOM 1514 C C . LEU A 1 186 ? 11.887 -6.508 -18.176 1.00 83.62 186 LEU A C 1
ATOM 1516 O O . LEU A 1 186 ? 11.566 -6.337 -16.999 1.00 83.62 186 LEU A O 1
ATOM 1520 N N . GLY A 1 187 ? 12.633 -5.635 -18.851 1.00 86.94 187 GLY A N 1
ATOM 1521 C CA . GLY A 1 187 ? 13.181 -4.427 -18.246 1.00 86.94 187 GLY A CA 1
ATOM 1522 C C . GLY A 1 187 ? 12.089 -3.463 -17.811 1.00 86.94 187 GLY A C 1
ATOM 1523 O O . GLY A 1 187 ? 12.122 -2.971 -16.684 1.00 86.94 187 GLY A O 1
ATOM 1524 N N . ARG A 1 188 ? 11.065 -3.266 -18.655 1.00 89.69 188 ARG A N 1
ATOM 1525 C CA . ARG A 1 188 ? 9.898 -2.442 -18.315 1.00 89.69 188 ARG A CA 1
ATOM 1526 C C . ARG A 1 188 ? 9.206 -2.970 -17.061 1.00 89.69 188 ARG A C 1
ATOM 1528 O O . ARG A 1 188 ? 9.063 -2.222 -16.101 1.00 89.69 188 ARG A O 1
ATOM 1535 N N . ARG A 1 189 ? 8.853 -4.263 -17.030 1.00 85.38 189 ARG A N 1
ATOM 1536 C CA . ARG A 1 189 ? 8.179 -4.882 -15.873 1.00 85.38 189 ARG A CA 1
ATOM 1537 C C . ARG A 1 189 ? 9.022 -4.818 -14.605 1.00 85.38 189 ARG A C 1
ATOM 1539 O O . ARG A 1 189 ? 8.484 -4.591 -13.528 1.00 85.38 189 ARG A O 1
ATOM 1546 N N . THR A 1 190 ? 10.336 -4.969 -14.732 1.00 84.88 190 THR A N 1
ATOM 1547 C CA . THR A 1 190 ? 11.264 -4.856 -13.603 1.00 84.88 190 THR A CA 1
ATOM 1548 C C . THR A 1 190 ? 11.221 -3.457 -12.988 1.00 84.88 190 THR A C 1
ATOM 1550 O O . THR A 1 190 ? 11.074 -3.323 -11.773 1.00 84.88 190 THR A O 1
ATOM 1553 N N . ILE A 1 191 ? 11.294 -2.412 -13.819 1.00 89.00 191 ILE A N 1
ATOM 1554 C CA . ILE A 1 191 ? 11.215 -1.018 -13.364 1.00 89.00 191 ILE A CA 1
ATOM 1555 C C . ILE A 1 191 ? 9.827 -0.720 -12.781 1.00 89.00 191 ILE A C 1
ATOM 1557 O O . ILE A 1 191 ? 9.743 -0.143 -11.700 1.00 89.00 191 ILE A O 1
ATOM 1561 N N . GLU A 1 192 ? 8.750 -1.156 -13.442 1.00 89.00 192 GLU A N 1
ATOM 1562 C CA . GLU A 1 192 ? 7.370 -0.974 -12.968 1.00 89.00 192 GLU A CA 1
ATOM 1563 C C . GLU A 1 192 ? 7.155 -1.568 -11.574 1.00 89.00 192 GLU A C 1
ATOM 1565 O O . GLU A 1 192 ? 6.628 -0.883 -10.702 1.00 89.00 192 GLU A O 1
ATOM 1570 N N . ILE A 1 193 ? 7.602 -2.808 -11.338 1.00 84.00 193 ILE A N 1
ATOM 1571 C CA . ILE A 1 193 ? 7.480 -3.470 -10.030 1.00 84.00 193 ILE A CA 1
ATOM 1572 C C . ILE A 1 193 ? 8.238 -2.683 -8.960 1.00 84.00 193 ILE A C 1
ATOM 1574 O O . ILE A 1 193 ? 7.715 -2.469 -7.867 1.00 84.00 193 ILE A O 1
ATOM 1578 N N . TYR A 1 194 ? 9.455 -2.231 -9.266 1.00 87.44 194 TYR A N 1
ATOM 1579 C CA . TYR A 1 194 ? 10.286 -1.524 -8.295 1.00 87.44 194 T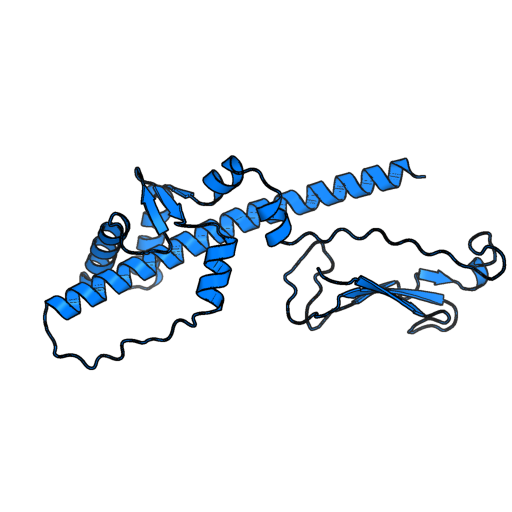YR A CA 1
ATOM 1580 C C . TYR A 1 194 ? 9.716 -0.147 -7.939 1.00 87.44 194 TYR A C 1
ATOM 1582 O O . TYR A 1 194 ? 9.667 0.226 -6.767 1.00 87.44 194 TYR A O 1
ATOM 1590 N N . VAL A 1 195 ? 9.251 0.600 -8.945 1.00 91.94 195 VAL A N 1
ATOM 1591 C CA . VAL A 1 195 ? 8.587 1.893 -8.748 1.00 91.94 195 VAL A CA 1
ATOM 1592 C C . VAL A 1 195 ? 7.289 1.709 -7.968 1.00 91.94 195 VAL A C 1
ATOM 1594 O O . VAL A 1 195 ? 7.070 2.430 -6.997 1.00 91.94 195 VAL A O 1
ATOM 1597 N N . LEU A 1 196 ? 6.449 0.743 -8.353 1.00 88.75 196 LEU A N 1
ATOM 1598 C CA . LEU A 1 196 ? 5.182 0.476 -7.677 1.00 88.75 196 LEU A CA 1
ATOM 1599 C C . LEU A 1 196 ? 5.413 0.102 -6.210 1.00 88.75 196 LEU A C 1
ATOM 1601 O O . LEU A 1 196 ? 4.763 0.665 -5.337 1.00 88.75 196 LEU A O 1
ATOM 1605 N N . ALA A 1 197 ? 6.375 -0.780 -5.925 1.00 85.56 197 ALA A N 1
ATOM 1606 C CA . ALA A 1 197 ? 6.733 -1.153 -4.558 1.00 85.56 197 ALA A CA 1
ATOM 1607 C C . ALA A 1 197 ? 7.228 0.048 -3.735 1.00 85.56 197 ALA A C 1
ATOM 1609 O O . ALA A 1 197 ? 6.840 0.203 -2.577 1.00 85.56 197 ALA A O 1
ATOM 1610 N N . HIS A 1 198 ? 8.049 0.925 -4.325 1.00 90.12 198 HIS A N 1
ATOM 1611 C CA . HIS A 1 198 ? 8.524 2.135 -3.646 1.00 90.12 198 HIS A CA 1
ATOM 1612 C C . HIS A 1 198 ? 7.387 3.128 -3.380 1.00 90.12 198 HIS A C 1
ATOM 1614 O O . HIS A 1 198 ? 7.286 3.652 -2.272 1.00 90.12 198 HIS A O 1
ATOM 1620 N N . ILE A 1 199 ? 6.511 3.371 -4.360 1.00 90.88 199 ILE A N 1
ATOM 1621 C CA . ILE A 1 199 ? 5.342 4.241 -4.183 1.00 90.88 199 ILE A CA 1
ATOM 1622 C C . ILE A 1 199 ? 4.419 3.667 -3.109 1.00 90.88 199 ILE A C 1
ATOM 1624 O O . ILE A 1 199 ? 4.058 4.400 -2.193 1.00 90.88 199 ILE A O 1
ATOM 1628 N N . LEU A 1 200 ? 4.115 2.367 -3.156 1.00 86.88 200 LEU A N 1
ATOM 1629 C CA . LEU A 1 200 ? 3.314 1.691 -2.135 1.00 86.88 200 LEU A CA 1
ATOM 1630 C C . LEU A 1 200 ? 3.919 1.866 -0.743 1.00 86.88 200 LEU A C 1
ATOM 1632 O O . LEU A 1 200 ? 3.215 2.298 0.164 1.00 86.88 200 LEU A O 1
ATOM 1636 N N . SER A 1 201 ? 5.223 1.636 -0.589 1.00 85.56 201 SER A N 1
ATOM 1637 C CA . SER A 1 201 ? 5.915 1.838 0.687 1.00 85.56 201 SER A CA 1
ATOM 1638 C C . SER A 1 201 ? 5.817 3.288 1.173 1.00 85.56 201 SER A C 1
ATOM 1640 O O . SER A 1 201 ? 5.494 3.525 2.334 1.00 85.56 201 SER A O 1
ATOM 1642 N N . LYS A 1 202 ? 6.003 4.273 0.286 1.00 89.62 202 LYS A N 1
ATOM 1643 C CA . LYS A 1 202 ? 5.823 5.695 0.618 1.00 89.62 202 LYS A CA 1
ATOM 1644 C C . LYS A 1 202 ? 4.385 6.000 1.056 1.00 89.62 202 LYS A C 1
ATOM 1646 O O . LYS A 1 202 ? 4.185 6.711 2.038 1.00 89.62 202 LYS A O 1
ATOM 1651 N N . THR A 1 203 ? 3.387 5.466 0.349 1.00 88.31 203 THR A N 1
ATOM 1652 C CA . THR A 1 203 ? 1.971 5.650 0.708 1.00 88.31 203 THR A CA 1
ATOM 1653 C C . THR A 1 203 ? 1.596 4.942 2.002 1.00 88.31 203 THR A C 1
ATOM 1655 O O . THR A 1 203 ? 0.766 5.449 2.748 1.00 88.31 203 THR A O 1
ATOM 1658 N N . GLU A 1 204 ? 2.214 3.799 2.290 1.00 83.44 204 GLU A N 1
ATOM 1659 C CA . GLU A 1 204 ? 2.016 3.058 3.529 1.00 83.44 204 GLU A CA 1
ATOM 1660 C C . GLU A 1 204 ? 2.569 3.836 4.722 1.00 83.44 204 GLU A C 1
ATOM 1662 O O . GLU A 1 204 ? 1.885 3.935 5.734 1.00 83.44 204 GLU A O 1
ATOM 1667 N N . VAL A 1 205 ? 3.748 4.452 4.594 1.00 84.75 205 VAL A N 1
ATOM 1668 C CA . VAL A 1 205 ? 4.294 5.335 5.638 1.00 84.75 205 VAL A CA 1
ATOM 1669 C C . VAL A 1 205 ? 3.341 6.503 5.901 1.00 84.75 205 VAL A C 1
ATOM 1671 O O . VAL A 1 205 ? 2.956 6.725 7.045 1.00 84.75 205 VAL A O 1
ATOM 1674 N N . ALA A 1 206 ? 2.872 7.188 4.853 1.00 86.81 206 ALA A N 1
ATOM 1675 C CA . ALA A 1 206 ? 1.909 8.281 5.005 1.00 86.81 206 ALA A CA 1
ATOM 1676 C C . ALA A 1 206 ? 0.585 7.812 5.643 1.00 86.81 206 ALA A C 1
ATOM 1678 O O . ALA A 1 206 ? 0.034 8.482 6.515 1.00 86.81 206 ALA A O 1
ATOM 1679 N N . TYR A 1 207 ? 0.088 6.636 5.253 1.00 83.81 207 TYR A N 1
ATOM 1680 C CA . TYR A 1 207 ? -1.078 6.009 5.874 1.00 83.81 207 TYR A CA 1
ATOM 1681 C C . TYR A 1 207 ? -0.847 5.764 7.371 1.00 83.81 207 TYR A C 1
ATOM 1683 O O . TYR A 1 207 ? -1.662 6.181 8.196 1.00 83.81 207 TYR A O 1
ATOM 1691 N N . GLN A 1 208 ? 0.282 5.151 7.730 1.00 76.81 208 GLN A N 1
ATOM 1692 C CA . GLN A 1 208 ? 0.651 4.867 9.116 1.00 76.81 208 GLN A CA 1
ATOM 1693 C C . GLN A 1 208 ? 0.819 6.140 9.954 1.00 76.81 208 GLN A C 1
ATOM 1695 O O . GLN A 1 208 ? 0.518 6.110 11.140 1.00 76.81 208 GLN A O 1
ATOM 1700 N N . GLU A 1 209 ? 1.232 7.264 9.370 1.00 80.31 209 GLU A N 1
ATOM 1701 C CA . GLU A 1 209 ? 1.323 8.552 10.074 1.00 80.31 209 GLU A CA 1
ATOM 1702 C C . GLU A 1 209 ? -0.050 9.198 10.336 1.00 80.31 209 GLU A C 1
ATOM 1704 O O . GLU A 1 209 ? -0.230 9.883 11.343 1.00 80.31 209 GLU A O 1
ATOM 1709 N N . THR A 1 210 ? -1.056 8.955 9.486 1.00 71.88 210 THR A N 1
ATOM 1710 C CA . THR A 1 210 ? -2.427 9.463 9.724 1.00 71.88 210 THR A CA 1
ATOM 1711 C C . THR A 1 210 ? -3.178 8.706 10.815 1.00 71.88 210 THR A C 1
ATOM 1713 O O . THR A 1 210 ? -4.111 9.233 11.425 1.00 71.88 210 THR A O 1
ATOM 1716 N N . VAL A 1 211 ? -2.761 7.473 11.080 1.00 65.88 211 VAL A N 1
ATOM 1717 C CA . VAL A 1 211 ? -3.390 6.582 12.048 1.00 65.88 211 VAL A CA 1
ATOM 1718 C C . VAL A 1 211 ? -3.310 7.126 13.493 1.00 65.88 211 VAL A C 1
ATOM 1720 O O . VAL A 1 211 ? -4.358 7.197 14.135 1.00 65.88 211 VAL A O 1
ATOM 1723 N N . PRO A 1 212 ? -2.148 7.573 14.011 1.00 60.44 212 PRO A N 1
ATOM 1724 C CA . PRO A 1 212 ? -2.038 8.211 15.325 1.00 60.44 212 PRO A 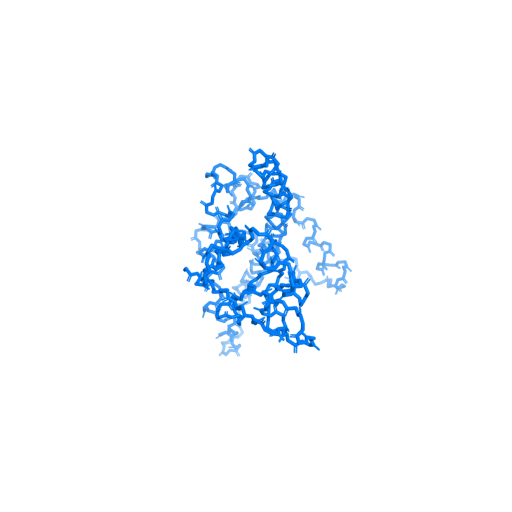CA 1
ATOM 1725 C C . PRO A 1 212 ? -2.800 9.536 15.457 1.00 60.44 212 PRO A C 1
ATOM 1727 O O . PRO A 1 212 ? -3.352 9.820 16.514 1.00 60.44 212 PRO A O 1
ATOM 1730 N N . TYR A 1 213 ? -2.874 10.346 14.395 1.00 57.41 213 TYR A N 1
ATOM 1731 C CA . TYR A 1 213 ? -3.622 11.611 14.424 1.00 57.41 213 TYR A CA 1
ATOM 1732 C C . TYR A 1 213 ? -5.129 11.383 14.615 1.00 57.41 213 TYR A C 1
ATOM 1734 O O . TYR A 1 213 ? -5.773 12.091 15.388 1.00 57.41 213 TYR A O 1
ATOM 1742 N N . ALA A 1 214 ? -5.684 10.357 13.960 1.00 55.78 214 ALA A N 1
ATOM 1743 C CA . ALA A 1 214 ? -7.075 9.961 14.161 1.00 55.78 214 ALA A CA 1
ATOM 1744 C C . ALA A 1 214 ? -7.346 9.491 15.603 1.00 55.78 214 ALA A C 1
ATOM 1746 O O . ALA A 1 214 ? -8.424 9.758 16.124 1.00 55.78 214 ALA A O 1
ATOM 1747 N N . LEU A 1 215 ? -6.371 8.844 16.253 1.00 55.03 215 LEU A N 1
ATOM 1748 C CA . LEU A 1 215 ? -6.483 8.415 17.651 1.00 55.03 215 LEU A CA 1
ATOM 1749 C C . LEU A 1 215 ? -6.534 9.602 18.616 1.00 55.03 215 LEU A C 1
ATOM 1751 O O . LEU A 1 215 ? -7.445 9.663 19.433 1.00 55.03 215 LEU A O 1
ATOM 1755 N N . ASN A 1 216 ? -5.626 10.571 18.474 1.00 54.78 216 ASN A N 1
ATOM 1756 C CA . ASN A 1 216 ? -5.592 11.744 19.356 1.00 54.78 216 ASN A CA 1
ATOM 1757 C C . ASN A 1 216 ? -6.898 12.555 19.285 1.00 54.78 216 ASN A C 1
ATOM 1759 O O . ASN A 1 216 ? -7.426 12.966 20.311 1.00 54.78 216 ASN A O 1
ATOM 1763 N N . LEU A 1 217 ? -7.472 12.710 18.086 1.00 55.41 217 LEU A N 1
ATOM 1764 C CA . LEU A 1 217 ? -8.784 13.343 17.904 1.00 55.41 217 LEU A CA 1
ATOM 1765 C C . LEU A 1 217 ? -9.925 12.551 18.559 1.00 55.41 217 LEU A C 1
ATOM 1767 O O . LEU A 1 217 ? -10.869 13.150 19.066 1.00 55.41 217 LEU A O 1
ATOM 1771 N N . GLN A 1 218 ? -9.879 11.214 18.534 1.00 46.97 218 GLN A N 1
ATOM 1772 C CA . GLN A 1 218 ? -10.878 10.410 19.242 1.00 46.97 218 GLN A CA 1
ATOM 1773 C C . GLN A 1 218 ? -10.735 10.536 20.763 1.00 46.97 218 GLN A C 1
ATOM 1775 O O . GLN A 1 218 ? -11.753 10.629 21.443 1.00 46.97 218 GLN A O 1
ATOM 1780 N N . GLU A 1 219 ? -9.512 10.555 21.295 1.00 50.81 219 GLU A N 1
ATOM 1781 C CA . GLU A 1 219 ? -9.261 10.729 22.731 1.00 50.81 219 GLU A CA 1
ATOM 1782 C C . GLU A 1 219 ? -9.706 12.112 23.230 1.00 50.81 219 GLU A C 1
ATOM 1784 O O . GLU A 1 219 ? -10.344 12.193 24.277 1.00 50.81 219 GLU A O 1
ATOM 1789 N N . GLU A 1 220 ? -9.465 13.178 22.460 1.00 49.66 220 GLU A N 1
ATOM 1790 C CA . GLU A 1 220 ? -9.962 14.530 22.765 1.00 49.66 220 GLU A CA 1
ATOM 1791 C C . GLU A 1 220 ? -11.498 14.587 22.772 1.00 49.66 220 GLU A C 1
ATOM 1793 O O . GLU A 1 220 ? -12.088 15.091 23.723 1.00 49.66 220 GLU A O 1
ATOM 1798 N N . VAL A 1 221 ? -12.167 13.992 21.776 1.00 45.94 221 VAL A N 1
ATOM 1799 C CA . VAL A 1 221 ? -13.643 13.948 21.725 1.00 45.94 221 VAL A CA 1
ATOM 1800 C C . VAL A 1 221 ? -14.239 13.141 22.883 1.00 45.94 221 VAL A C 1
ATOM 1802 O O . VAL A 1 221 ? -15.325 13.471 23.354 1.00 45.94 221 VAL A O 1
ATOM 1805 N N . ILE A 1 222 ? -13.560 12.088 23.347 1.00 45.50 222 ILE A N 1
ATOM 1806 C CA . ILE A 1 222 ? -13.999 11.309 24.513 1.00 45.50 222 ILE A CA 1
ATOM 1807 C C . ILE A 1 222 ? -13.854 12.139 25.795 1.00 45.50 222 ILE A C 1
ATOM 1809 O O . ILE A 1 222 ? -14.769 12.134 26.610 1.00 45.50 222 ILE A O 1
ATOM 1813 N N . GLN A 1 223 ? -12.766 12.900 25.950 1.00 41.47 223 GLN A N 1
ATOM 1814 C CA . GLN A 1 223 ? -12.571 13.775 27.114 1.00 41.47 223 GLN A CA 1
ATOM 1815 C C . GLN A 1 223 ? -13.519 14.982 27.146 1.00 41.47 223 GLN A C 1
ATOM 1817 O O . GLN A 1 223 ? -13.783 15.510 28.220 1.00 41.47 223 GLN A O 1
ATOM 1822 N N . GLU A 1 224 ? -14.042 15.424 26.000 1.00 42.56 224 GLU A N 1
ATOM 1823 C CA . GLU A 1 224 ? -15.033 16.508 25.927 1.00 42.56 224 GLU A CA 1
ATOM 1824 C C . GLU A 1 224 ? -16.480 16.053 26.211 1.00 42.56 224 GLU A C 1
ATOM 1826 O O . GLU A 1 224 ? -17.372 16.900 26.308 1.00 42.56 224 GLU A O 1
ATOM 1831 N N . GLN A 1 225 ? -16.742 14.741 26.310 1.00 41.31 225 GLN A N 1
ATOM 1832 C CA . GLN A 1 225 ? -18.079 14.185 26.581 1.00 41.31 225 GLN A CA 1
ATOM 1833 C C . GLN A 1 225 ? -18.295 13.672 28.015 1.00 41.31 225 GLN A C 1
ATOM 1835 O O . GLN A 1 225 ? -19.422 13.272 28.324 1.00 41.31 225 GLN A O 1
ATOM 1840 N N . ASP A 1 226 ? -17.266 13.722 28.865 1.00 36.31 226 ASP A N 1
ATOM 1841 C CA . ASP A 1 226 ? -17.340 13.488 30.319 1.00 36.31 226 ASP A CA 1
ATOM 1842 C C . ASP A 1 226 ? -17.520 14.810 31.095 1.00 36.31 226 ASP A C 1
ATOM 1844 O O . ASP A 1 226 ? -18.228 14.798 32.132 1.00 36.31 226 ASP A O 1
#